Protein 8ROV (pdb70)

Secondary structure (DSSP, 8-state):
-EEEEEE----EEEEETTSEEETTEEEEEEEEEE-HHHHHHHHHTTT-EE----SHHHHHHHGGGS-TT--EEEEEE-TTSSS--EETT---SSSS---BPTT----TT--EEEEEEETTTEEEEEEE-TTS-EEEEEEEEPEE-/-EEEEEE----EEEEETTSEEETTEEEEEEEEEE-HHHHHHHHHHTT-EE----SHHHHHHHHTTS-TTS-EEEEEE-TTSSS--EETT---SSSS---B-TT-S--TT--EEEEEEETTTEEEEEEE-TTS-EEEEEEEEPEE-

Organism: Homo sapiens (NCBI:txid9606)

Sequence (290 aa):
SSLTCFSEGPAWGCCPASWKSFGSSCYFISSEEKVWSKSEQNCVEMGAHLVVFNTEAEQNFIVQQLNESFSYFLGLSDPQGNNNWQWIDKTPYEKNVRFWHLGEPNHSAEQCASIVFWKPTGWGWNDVICETRRNSICEMNKIYLSSLTCFSEGPAWGCCPASWKSFGSSCYFISSEEKVWSKSEQNCVEMGAHLVVFNTEAEQNFIVQQLNESFSYFLGLSDPQGNNNWQWIDKTPYEKNVRFWHLGEPNHSAEQCASIVFWKPTGWGWNDVICETRRNSICEMNKIYL

GO terms:
  GO:0005509 calcium ion binding (F, IDA)
  GO:0005537 D-mannose binding (F, IDA)
  GO:0005886 plasma membrane (C, IDA)
  GO:0030246 carbohydrate binding (F, IDA)
  GO:0038187 pattern recognition receptor activity (F, IDA)
  GO:0005515 protein binding (F, IPI)
  GO:0005886 plasma membrane (C, TAS)

Structure (mmCIF, N/CA/C/O backbone):
data_8ROV
#
_entry.id   8ROV
#
_cell.length_a   74.211
_cell.length_b   65.030
_cell.length_c   81.582
_cell.angle_alpha   90.000
_cell.angle_beta   100.610
_cell.angle_gamma   90.000
#
_symmetry.space_group_name_H-M   'I 1 2 1'
#
loop_
_entity.id
_entity.type
_entity.pdbx_description
1 polymer 'C-type lectin domain family 6 member A'
2 non-polymer 'CALCIUM ION'
3 non-polymer 'SODIUM ION'
4 non-polymer 'methyl alpha-D-mannopyranoside'
5 water water
#
loop_
_atom_site.group_PDB
_atom_site.id
_atom_site.type_symbol
_atom_site.label_atom_id
_atom_site.label_alt_id
_atom_site.label_comp_id
_atom_site.label_asym_id
_atom_site.label_entity_id
_atom_site.label_seq_id
_atom_site.pdbx_PDB_ins_code
_atom_site.Cartn_x
_atom_site.Cartn_y
_atom_site.Cartn_z
_atom_site.occupancy
_atom_site.B_iso_or_equiv
_atom_site.auth_seq_id
_atom_site.auth_comp_id
_atom_site.auth_asym_id
_atom_site.auth_atom_id
_atom_site.pdbx_PDB_model_num
ATOM 1 N N . SER A 1 46 ? -16.19266 37.85744 -8.60211 1.000 71.42510 62 SER A N 1
ATOM 2 C CA . SER A 1 46 ? -15.58663 36.52843 -8.49275 1.000 72.26032 62 SER A CA 1
ATOM 3 C C . SER A 1 46 ? -15.48107 36.12215 -7.02869 1.000 73.29225 62 SER A C 1
ATOM 4 O O . SER A 1 46 ? -15.07327 36.93478 -6.18216 1.000 74.77905 62 SER A O 1
ATOM 7 N N . SER A 1 47 ? -15.83067 34.87207 -6.72662 1.000 63.42805 63 SER A N 1
ATOM 8 C CA . SER A 1 47 ? -16.03539 34.46496 -5.34864 1.000 61.75675 63 SER A CA 1
ATOM 9 C C . SER A 1 47 ? -15.57191 33.03206 -5.12243 1.000 57.58495 63 SER A C 1
ATOM 10 O O . SER A 1 47 ? -15.63710 32.19263 -6.01819 1.000 59.81788 63 SER A O 1
ATOM 13 N N . LEU A 1 48 ? -15.09730 32.76955 -3.90319 1.000 57.50312 64 LEU A N 1
ATOM 14 C CA . LEU A 1 48 ? -14.91049 31.43092 -3.35764 1.000 53.72961 64 LEU A CA 1
ATOM 15 C C . LEU A 1 48 ? -15.68479 31.31378 -2.05431 1.000 54.71282 64 LEU A C 1
ATOM 16 O O . LEU A 1 48 ? -15.92222 32.30734 -1.36134 1.000 55.08029 64 LEU A O 1
ATOM 21 N N . THR A 1 49 ? -16.05582 30.08810 -1.69414 1.000 54.70210 65 THR A N 1
ATOM 22 C CA . THR A 1 49 ? -16.59793 29.82894 -0.36996 1.000 54.89216 65 THR A CA 1
ATOM 23 C C . THR A 1 49 ? -15.63860 28.91332 0.37241 1.000 57.96932 65 THR A C 1
ATOM 24 O O . THR A 1 49 ? -15.10733 27.96179 -0.20838 1.000 59.17350 65 THR A O 1
ATOM 28 N N . CYS A 1 50 ? -15.41856 29.19534 1.65761 1.000 57.35935 66 CYS A N 1
ATOM 29 C CA . CYS A 1 50 ? -14.35026 28.55684 2.41822 1.000 57.99684 66 CYS A CA 1
ATOM 30 C C . CYS A 1 50 ? -14.88012 27.97453 3.71536 1.000 61.25443 66 CYS A C 1
ATOM 31 O O . CYS A 1 50 ? -15.67806 28.61015 4.40918 1.000 61.90751 66 CYS A O 1
ATOM 34 N N . PHE A 1 51 ? -14.39869 26.77981 4.05792 1.000 63.28255 67 PHE A N 1
ATOM 35 C CA . PHE A 1 51 ? -14.76682 26.09490 5.28866 1.000 64.88269 67 PHE A CA 1
ATOM 36 C C . PHE A 1 51 ? -13.53399 25.86473 6.15560 1.000 66.11413 67 PHE A C 1
ATOM 37 O O . PHE A 1 51 ? -12.48221 25.45841 5.64841 1.000 63.23273 67 PHE A O 1
ATOM 45 N N . SER A 1 52 ? -13.68012 26.13730 7.46510 1.000 69.04086 68 SER A N 1
ATOM 46 C CA . SER A 1 52 ? -12.64096 25.86774 8.45862 1.000 66.40164 68 SER A CA 1
ATOM 47 C C . SER A 1 52 ? -12.11783 24.44348 8.33169 1.000 66.93017 68 SER A C 1
ATOM 48 O O . SER A 1 52 ? -12.86643 23.51393 8.01927 1.000 64.46337 68 SER A O 1
ATOM 51 N N . GLU A 1 53 ? -10.82042 24.27043 8.60740 1.000 66.27027 69 GLU A N 1
ATOM 52 C CA . GLU A 1 53 ? -10.15894 22.97436 8.47022 1.000 68.13733 69 GLU A CA 1
ATOM 53 C C . GLU A 1 53 ? -9.59792 22.43099 9.78569 1.000 69.73934 69 GLU A C 1
ATOM 54 O O . GLU A 1 53 ? -8.84714 21.44941 9.76788 1.000 72.67094 69 GLU A O 1
ATOM 60 N N . GLY A 1 54 ? -9.92910 23.02746 10.91876 1.000 65.80900 70 GLY A N 1
ATOM 61 C CA . GLY A 1 54 ? -9.47412 22.50078 12.19876 1.000 68.93747 70 GLY A CA 1
ATOM 62 C C . GLY A 1 54 ? -7.99137 22.67171 12.49697 1.000 72.48749 70 GLY A C 1
ATOM 63 O O . GLY A 1 54 ? -7.13896 22.17152 11.75333 1.000 75.16007 70 GLY A O 1
ATOM 64 N N . PRO A 1 58 ? -2.53169 24.76487 7.64124 1.000 88.26488 74 PRO A N 1
ATOM 65 C CA . PRO A 1 58 ? -3.56304 25.04078 6.62720 1.000 85.43069 74 PRO A CA 1
ATOM 66 C C . PRO A 1 58 ? -4.95166 25.22693 7.24785 1.000 84.40945 74 PRO A C 1
ATOM 67 O O . PRO A 1 58 ? -5.54259 24.26049 7.72947 1.000 88.16039 74 PRO A O 1
ATOM 71 N N . ALA A 1 59 ? -5.47682 26.45159 7.21842 1.000 76.23991 75 ALA A N 1
ATOM 72 C CA . ALA A 1 59 ? -6.64497 26.78903 8.02150 1.000 71.69010 75 ALA A CA 1
ATOM 73 C C . ALA A 1 59 ? -7.95230 26.86643 7.24081 1.000 68.45088 75 ALA A C 1
ATOM 74 O O . ALA A 1 59 ? -9.01869 26.82388 7.86063 1.000 67.82136 75 ALA A O 1
ATOM 76 N N . TRP A 1 60 ? -7.91999 26.98686 5.91741 1.000 67.47139 76 TRP A N 1
ATOM 77 C CA . TRP A 1 60 ? -9.15862 27.03533 5.15290 1.000 65.46484 76 TRP A CA 1
ATOM 78 C C . TRP A 1 60 ? -9.04348 26.16443 3.91139 1.000 63.34026 76 TRP A C 1
ATOM 79 O O . TRP A 1 60 ? -7.96253 26.00707 3.34107 1.000 63.58906 76 TRP A O 1
ATOM 90 N N . GLY A 1 61 ? -10.17522 25.58834 3.51197 1.000 61.89097 77 GLY A N 1
ATOM 91 C CA . GLY A 1 61 ? -10.30023 24.88867 2.24760 1.000 61.42401 77 GLY A CA 1
ATOM 92 C C . GLY A 1 61 ? -11.49001 25.45284 1.50129 1.000 61.73948 77 GLY A C 1
ATOM 93 O O . GLY A 1 61 ? -12.56014 25.61385 2.09369 1.000 61.56617 77 GLY A O 1
ATOM 94 N N . CYS A 1 62 ? -11.32851 25.77317 0.21888 1.000 59.00271 78 CYS A N 1
ATOM 95 C CA . CYS A 1 62 ? -12.31658 26.56481 -0.49681 1.000 58.28940 78 CYS A CA 1
ATOM 96 C C . CYS A 1 62 ? -12.64778 25.92898 -1.83824 1.000 57.77567 78 CYS A C 1
ATOM 97 O O . CYS A 1 62 ? -11.95563 25.03488 -2.31992 1.000 58.22765 78 CYS A O 1
ATOM 100 N N . CYS A 1 63 ? -13.71482 26.43580 -2.44276 1.000 56.33811 79 CYS A N 1
ATOM 101 C CA . CYS A 1 63 ? -14.17460 26.04242 -3.76412 1.000 54.75182 79 CYS A CA 1
ATOM 102 C C . CYS A 1 63 ? -14.84141 27.25108 -4.40572 1.000 52.88366 79 CYS A C 1
ATOM 103 O O . CYS A 1 63 ? -15.31569 28.14639 -3.69856 1.000 51.46558 79 CYS A O 1
ATOM 106 N N . PRO A 1 64 ? -14.89317 27.30385 -5.73735 1.000 55.30392 80 PRO A N 1
ATOM 107 C CA . PRO A 1 64 ? -15.58625 28.42330 -6.39354 1.000 54.05276 80 PRO A CA 1
ATOM 108 C C . PRO A 1 64 ? -17.06302 28.41884 -6.03426 1.000 53.29818 80 PRO A C 1
ATOM 109 O O . PRO A 1 64 ? -17.67198 27.36674 -5.84041 1.000 52.39664 80 PRO A O 1
ATOM 113 N N . ALA A 1 65 ? -17.64643 29.61636 -5.96963 1.000 52.90613 81 ALA A N 1
ATOM 114 C CA . ALA A 1 65 ? -18.94106 29.76286 -5.30768 1.000 54.08700 81 ALA A CA 1
ATOM 115 C C . ALA A 1 65 ? -20.03452 28.90463 -5.93624 1.000 54.45394 81 ALA A C 1
ATOM 116 O O . ALA A 1 65 ? -20.91661 28.41404 -5.22517 1.000 55.44062 81 ALA A O 1
ATOM 118 N N . SER A 1 66 ? -20.01097 28.71003 -7.24737 1.000 53.49235 82 SER A N 1
ATOM 119 C CA . SER A 1 66 ? -21.09070 27.99137 -7.90537 1.000 52.82978 82 SER A CA 1
ATOM 120 C C . SER A 1 66 ? -20.83548 26.49186 -7.98871 1.000 54.66570 82 SER A C 1
ATOM 121 O O . SER A 1 66 ? -21.62078 25.77338 -8.61862 1.000 55.59663 82 SER A O 1
ATOM 124 N N . TRP A 1 67 ? -19.77095 26.00215 -7.35805 1.000 54.23948 83 TRP A N 1
ATOM 125 C CA . TRP A 1 67 ? -19.46609 24.58055 -7.33193 1.000 51.78291 83 TRP A CA 1
ATOM 126 C C . TRP A 1 67 ? -20.06590 23.94767 -6.07593 1.000 52.73220 83 TRP A C 1
ATOM 127 O O . TRP A 1 67 ? -20.86110 24.56496 -5.35790 1.000 55.09354 83 TRP A O 1
ATOM 138 N N . LYS A 1 68 ? -19.67043 22.70669 -5.79931 1.000 51.36629 84 LYS A N 1
ATOM 139 C CA . LYS A 1 68 ? -20.13157 21.91606 -4.66480 1.000 53.57335 84 LYS A CA 1
ATOM 140 C C . LYS A 1 68 ? -18.92668 21.23249 -4.02668 1.000 53.43988 84 LYS A C 1
ATOM 141 O O . LYS A 1 68 ? -17.99811 20.81518 -4.72812 1.000 50.67288 84 LYS A O 1
ATOM 147 N N . SER A 1 69 ? -18.95202 21.10094 -2.70008 1.000 54.14939 85 SER A N 1
ATOM 148 C CA . SER A 1 69 ? -17.79351 20.66859 -1.92325 1.000 56.13656 85 SER A CA 1
ATOM 149 C C . SER A 1 69 ? -18.05094 19.36388 -1.16743 1.000 54.91080 85 SER A C 1
ATOM 150 O O . SER A 1 69 ? -19.10359 19.18298 -0.54391 1.000 54.13861 85 SER A O 1
ATOM 153 N N . PHE A 1 70 ? -17.06122 18.47103 -1.20172 1.000 54.34895 86 PHE A N 1
ATOM 154 C CA . PHE A 1 70 ? -17.10153 17.22523 -0.44487 1.000 54.81976 86 PHE A CA 1
ATOM 155 C C . PHE A 1 70 ? -15.69771 16.63634 -0.38850 1.000 54.17398 86 PHE A C 1
ATOM 156 O O . PHE A 1 70 ? -15.02089 16.53480 -1.41823 1.000 51.05197 86 PHE A O 1
ATOM 164 N N . GLY A 1 71 ? -15.27868 16.23503 0.81196 1.000 53.29924 87 GLY A N 1
ATOM 165 C CA . GLY A 1 71 ? -13.93866 15.70364 0.99639 1.000 51.17732 87 GLY A CA 1
ATOM 166 C C . GLY A 1 71 ? -12.89764 16.72718 0.59969 1.000 54.01385 87 GLY A C 1
ATOM 167 O O . GLY A 1 71 ? -12.95480 17.89925 0.98873 1.000 53.99703 87 GLY A O 1
ATOM 168 N N . SER A 1 72 ? -11.94752 16.29528 -0.22359 1.000 54.48990 88 SER A N 1
ATOM 169 C CA . SER A 1 72 ? -10.84351 17.14135 -0.64689 1.000 53.05343 88 SER A CA 1
ATOM 170 C C . SER A 1 72 ? -10.99607 17.59051 -2.09640 1.000 51.21530 88 SER A C 1
ATOM 171 O O . SER A 1 72 ? -9.99903 17.78763 -2.79429 1.000 49.87314 88 SER A O 1
ATOM 174 N N . SER A 1 73 ? -12.23800 17.78088 -2.54933 1.000 49.91709 89 SER A N 1
ATOM 175 C CA . SER A 1 73 ? -12.51096 18.13205 -3.93428 1.000 49.82645 89 SER A CA 1
ATOM 176 C C . SER A 1 73 ? -13.67057 19.12199 -4.02859 1.000 51.99251 89 SER A C 1
ATOM 177 O O . SER A 1 73 ? -14.46985 19.26924 -3.09731 1.000 53.58304 89 SER A O 1
ATOM 180 N N . CYS A 1 74 ? -13.74741 19.80551 -5.17711 1.000 49.16410 90 CYS A N 1
ATOM 181 C CA . CYS A 1 74 ? -14.91702 20.56665 -5.59650 1.000 48.49692 90 CYS A CA 1
ATOM 182 C C . CYS A 1 74 ? -15.53204 19.90699 -6.81775 1.000 46.97564 90 CYS A C 1
ATOM 183 O O . CYS A 1 74 ? -14.81473 19.39667 -7.68122 1.000 48.61275 90 CYS A O 1
ATOM 186 N N . TYR A 1 75 ? -16.85855 19.97005 -6.92521 1.000 48.58462 91 TYR A N 1
ATOM 187 C CA . TYR A 1 75 ? -17.56093 19.34480 -8.04128 1.000 48.35627 91 TYR A CA 1
ATOM 188 C C . TYR A 1 75 ? -18.49100 20.33451 -8.71324 1.000 49.48932 91 TYR A C 1
ATOM 189 O O . TYR A 1 75 ? -19.02093 21.25111 -8.07942 1.000 47.59361 91 TYR A O 1
ATOM 198 N N . PHE A 1 76 ? -18.69507 20.11985 -10.01024 1.000 48.08453 92 PHE A N 1
ATOM 199 C CA . PHE A 1 76 ? -19.57141 20.95035 -10.81898 1.000 45.88114 92 PHE A CA 1
ATOM 200 C C . PHE A 1 76 ? -20.43005 20.02987 -11.67226 1.000 45.58257 92 PHE A C 1
ATOM 201 O O . PHE A 1 76 ? -19.91763 19.07325 -12.26580 1.000 46.22686 92 PHE A O 1
ATOM 209 N N . ILE A 1 77 ? -21.73474 20.29169 -11.70309 1.000 45.17443 93 ILE A N 1
ATOM 210 C CA . ILE A 1 77 ? -22.68705 19.47200 -12.44733 1.000 47.38295 93 ILE A CA 1
ATOM 211 C C . ILE A 1 77 ? -23.14435 20.29315 -13.64632 1.000 48.74820 93 ILE A C 1
ATOM 212 O O . ILE A 1 77 ? -23.92720 21.24087 -13.50532 1.000 48.51347 93 ILE A O 1
ATOM 217 N N . SER A 1 78 ? -22.64890 19.93643 -14.82714 1.000 49.06312 94 SER A N 1
ATOM 218 C CA . SER A 1 78 ? -22.96491 20.65535 -16.05285 1.000 48.97807 94 SER A CA 1
ATOM 219 C C . SER A 1 78 ? -24.22300 20.05952 -16.66327 1.000 51.84955 94 SER A C 1
ATOM 220 O O . SER A 1 78 ? -24.26636 18.86228 -16.96184 1.000 54.81012 94 SER A O 1
ATOM 223 N N . SER A 1 79 ? -25.24185 20.89107 -16.84705 1.000 53.31278 95 SER A N 1
ATOM 224 C CA . SER A 1 79 ? -26.49399 20.47516 -17.45656 1.000 55.65302 95 SER A CA 1
ATOM 225 C C . SER A 1 79 ? -26.57542 20.83442 -18.94283 1.000 60.51219 95 SER A C 1
ATOM 226 O O . SER A 1 79 ? -27.68173 20.94936 -19.48521 1.000 61.77828 95 SER A O 1
ATOM 229 N N . GLU A 1 80 ? -25.43418 21.03422 -19.60485 1.000 62.84154 96 GLU A N 1
ATOM 230 C CA . GLU A 1 80 ? -25.37983 21.04941 -21.06266 1.000 63.79468 96 GLU A CA 1
ATOM 231 C C . GLU A 1 80 ? -25.00588 19.65141 -21.56570 1.000 63.01848 96 GLU A C 1
ATOM 232 O O . GLU A 1 80 ? -24.46674 18.82272 -20.82779 1.000 63.41157 96 GLU A O 1
ATOM 238 N N . GLU A 1 81 ? -25.31155 19.38239 -22.82964 1.000 63.42203 97 GLU A N 1
ATOM 239 C CA . GLU A 1 81 ? -25.08860 18.06093 -23.40724 1.000 60.64919 97 GLU A CA 1
ATOM 240 C C . GLU A 1 81 ? -23.95956 18.13843 -24.42796 1.000 58.89205 97 GLU A C 1
ATOM 241 O O . GLU A 1 81 ? -24.05328 18.88169 -25.40990 1.000 60.92764 97 GLU A O 1
ATOM 247 N N . LYS A 1 82 ? -22.89472 17.37576 -24.18549 1.000 55.15915 98 LYS A N 1
ATOM 248 C CA . LYS A 1 82 ? -21.74710 17.31493 -25.07706 1.000 52.67390 98 LYS A CA 1
ATOM 249 C C . LYS A 1 82 ? -21.30913 15.86230 -25.22950 1.000 52.71922 98 LYS A C 1
ATOM 250 O O . LYS A 1 82 ? -21.67065 14.98861 -24.42589 1.000 48.65814 98 LYS A O 1
ATOM 256 N N . VAL A 1 83 ? -20.50189 15.61716 -26.26416 1.000 48.68976 99 VAL A N 1
ATOM 257 C CA . VAL A 1 83 ? -19.84912 14.32005 -26.44760 1.000 49.74303 99 VAL A CA 1
ATOM 258 C C . VAL A 1 83 ? -18.83074 14.15471 -25.32851 1.000 47.13431 99 VAL A C 1
ATOM 259 O O . VAL A 1 83 ? -18.55891 15.10250 -24.58498 1.000 51.28899 99 VAL A O 1
ATOM 263 N N . TRP A 1 84 ? -18.25559 12.96408 -25.18738 1.000 44.59020 100 TRP A N 1
ATOM 264 C CA . TRP A 1 84 ? -17.35940 12.74766 -24.05458 1.000 46.92853 100 TRP A CA 1
ATOM 265 C C . TRP A 1 84 ? -16.09666 13.58835 -24.18614 1.000 46.02650 100 TRP A C 1
ATOM 266 O O . TRP A 1 84 ? -15.63116 14.16784 -23.20107 1.000 45.45862 100 TRP A O 1
ATOM 277 N N . SER A 1 85 ? -15.56024 13.71485 -25.40345 1.000 48.52708 101 SER A N 1
ATOM 278 C CA . SER A 1 85 ? -14.33229 14.48480 -25.60061 1.000 46.72840 101 SER A CA 1
ATOM 279 C C . SER A 1 85 ? -14.52263 15.95773 -25.26613 1.000 45.30064 101 SER A C 1
ATOM 280 O O . SER A 1 85 ? -13.60754 16.59396 -24.72896 1.000 46.72320 101 SER A O 1
ATOM 283 N N . LYS A 1 86 ? -15.68749 16.53246 -25.60487 1.000 46.94998 102 LYS A N 1
ATOM 284 C CA . LYS A 1 86 ? -15.92525 17.94802 -25.31770 1.000 46.55432 102 LYS A CA 1
ATOM 285 C C . LYS A 1 86 ? -16.34188 18.17630 -23.87170 1.000 46.41310 102 LYS A C 1
ATOM 286 O O . LYS A 1 86 ? -16.06298 19.24364 -23.31685 1.000 44.02960 102 LYS A O 1
ATOM 292 N N . SER A 1 87 ? -17.01910 17.20485 -23.24913 1.000 47.98786 103 SER A N 1
ATOM 293 C CA . SER A 1 87 ? -17.26007 17.28789 -21.80854 1.000 45.51959 103 SER A CA 1
ATOM 294 C C . SER A 1 87 ? -15.94493 17.40072 -21.05300 1.000 43.44809 103 SER A C 1
ATOM 295 O O . SER A 1 87 ? -15.78523 18.27699 -20.19882 1.000 42.67646 103 SER A O 1
ATOM 298 N N . GLU A 1 88 ? -14.96335 16.56447 -21.40836 1.000 43.61166 104 GLU A N 1
ATOM 299 C CA . GLU A 1 88 ? -13.63686 16.67008 -20.80394 1.000 44.11957 104 GLU A CA 1
ATOM 300 C C . GLU A 1 88 ? -13.00255 18.03360 -21.06772 1.000 44.47169 104 GLU A C 1
ATOM 301 O O . GLU A 1 88 ? -12.54881 18.70823 -20.13120 1.000 44.26032 104 GLU A O 1
ATOM 307 N N . GLN A 1 89 ? -12.96130 18.46656 -22.33141 1.000 44.08018 105 GLN A N 1
ATOM 308 C CA . GLN A 1 89 ? -12.33684 19.75590 -22.61066 1.000 45.08743 105 GLN A CA 1
ATOM 309 C C . GLN A 1 89 ? -13.00675 20.87209 -21.82854 1.000 43.92721 105 GLN A C 1
ATOM 310 O O . GLN A 1 89 ? -12.32682 21.78664 -21.34784 1.000 42.62596 105 GLN A O 1
ATOM 316 N N . ASN A 1 90 ? -14.33713 20.81712 -21.67819 1.000 44.02113 106 ASN A N 1
ATOM 317 C CA . ASN A 1 90 ? -15.00805 21.86527 -20.91332 1.000 45.17769 106 ASN A CA 1
ATOM 318 C C . ASN A 1 90 ? -14.49644 21.90785 -19.47567 1.000 45.55486 106 ASN A C 1
ATOM 319 O O . ASN A 1 90 ? -14.26057 22.99846 -18.93062 1.000 44.83253 106 ASN A O 1
ATOM 324 N N . CYS A 1 91 ? -14.30543 20.73411 -18.85133 1.000 42.34614 107 CYS A N 1
ATOM 325 C CA . CYS A 1 91 ? -13.75922 20.69441 -17.49295 1.000 45.13404 107 CYS A CA 1
ATOM 326 C C . CYS A 1 91 ? -12.34229 21.25415 -17.46341 1.000 44.53577 107 CYS A C 1
ATOM 327 O O . CYS A 1 91 ? -11.97945 21.99633 -16.54220 1.000 41.66183 107 CYS A O 1
ATOM 330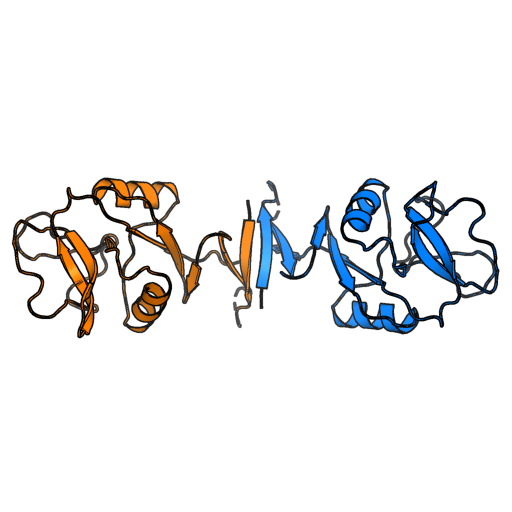 N N . VAL A 1 92 ? -11.52315 20.89700 -18.45951 1.000 41.19942 108 VAL A N 1
ATOM 331 C CA . VAL A 1 92 ? -10.14412 21.38635 -18.51832 1.000 43.93064 108 VAL A CA 1
ATOM 332 C C . VAL A 1 92 ? -10.11158 22.90833 -18.61997 1.000 46.09800 108 VAL A C 1
ATOM 333 O O . VAL A 1 92 ? -9.22628 23.56809 -18.05466 1.000 46.75408 108 VAL A O 1
ATOM 337 N N . GLU A 1 93 ? -11.06071 23.49352 -19.35131 1.000 45.89065 109 GLU A N 1
ATOM 338 C CA . GLU A 1 93 ? -11.08233 24.94500 -19.46777 1.000 45.76445 109 GLU A CA 1
ATOM 339 C C . GLU A 1 93 ? -11.44876 25.61127 -18.14897 1.000 46.33780 109 GLU A C 1
ATOM 340 O O . GLU A 1 93 ? -11.28043 26.82616 -18.01475 1.000 45.91913 109 GLU A O 1
ATOM 346 N N . MET A 1 94 ? -11.94981 24.84800 -17.18406 1.000 43.48696 110 MET A N 1
ATOM 347 C CA . MET A 1 94 ? -12.18078 25.34997 -15.84514 1.000 44.10381 110 MET A CA 1
ATOM 348 C C . MET A 1 94 ? -11.10240 24.90147 -14.86958 1.000 45.01216 110 MET A C 1
ATOM 349 O O . MET A 1 94 ? -11.21643 25.16960 -13.66606 1.000 45.31464 110 MET A O 1
ATOM 354 N N . GLY A 1 95 ? -10.04348 24.26013 -15.36564 1.000 43.91044 111 GLY A N 1
ATOM 355 C CA . GLY A 1 95 ? -9.01551 23.72818 -14.49064 1.000 44.73641 111 GLY A CA 1
ATOM 356 C C . GLY A 1 95 ? -9.37922 22.42761 -13.80489 1.000 44.30061 111 GLY A C 1
ATOM 357 O O . GLY A 1 95 ? -8.89972 22.16531 -12.69908 1.000 46.63462 111 GLY A O 1
ATOM 358 N N . ALA A 1 96 ? -10.20635 21.59252 -14.43464 1.000 43.68583 112 ALA A N 1
ATOM 359 C CA . ALA A 1 96 ? -10.69191 20.36738 -13.81320 1.000 45.13986 112 ALA A CA 1
ATOM 360 C C . ALA A 1 96 ? -10.63737 19.21406 -14.81899 1.000 43.18977 112 ALA A C 1
ATOM 361 O O . ALA A 1 96 ? -10.21467 19.36500 -15.96941 1.000 41.44382 112 ALA A O 1
ATOM 363 N N . HIS A 1 97 ? -11.04237 18.03485 -14.36342 1.000 42.38725 113 HIS A N 1
ATOM 364 C CA . HIS A 1 97 ? -11.23364 16.89366 -15.23657 1.000 40.58957 113 HIS A CA 1
ATOM 365 C C . HIS A 1 97 ? -12.59923 16.29829 -14.94597 1.000 42.87020 113 HIS A C 1
ATOM 366 O O . HIS A 1 97 ? -13.24253 16.63466 -13.94049 1.000 44.31019 113 HIS A O 1
ATOM 373 N N . LEU A 1 98 ? -13.04898 15.41301 -15.84065 1.000 41.67887 114 LEU A N 1
ATOM 374 C CA . LEU A 1 98 ? -14.21283 14.59308 -15.52802 1.000 43.46228 114 LEU A CA 1
ATOM 375 C C . LEU A 1 98 ? -13.96048 13.81744 -14.23505 1.000 40.92360 114 LEU A C 1
ATOM 376 O O . LEU A 1 98 ? -12.81852 13.55072 -13.86037 1.000 42.32372 114 LEU A O 1
ATOM 381 N N . VAL A 1 99 ? -15.04501 13.43587 -13.55823 1.000 42.67386 115 VAL A N 1
ATOM 382 C CA . VAL A 1 99 ? -14.94725 12.96162 -12.17528 1.000 41.98262 115 VAL A CA 1
ATOM 383 C C . VAL A 1 99 ? -14.33799 11.56046 -12.11234 1.000 44.63178 115 VAL A C 1
ATOM 384 O O . VAL A 1 99 ? -14.54592 10.71779 -13.00423 1.000 41.60467 115 VAL A O 1
ATOM 388 N N . VAL A 1 100 ? -13.56682 11.30957 -11.05275 1.000 46.00548 116 VAL A N 1
ATOM 389 C CA . VAL A 1 100 ? -13.05957 9.98248 -10.70414 1.000 46.74712 116 VAL A CA 1
ATOM 390 C C . VAL A 1 100 ? -13.69316 9.57236 -9.37575 1.000 47.49106 116 VAL A C 1
ATOM 391 O O . VAL A 1 100 ? -13.58759 10.30014 -8.38329 1.000 46.86969 116 VAL A O 1
ATOM 395 N N . PHE A 1 101 ? -14.34986 8.41229 -9.34512 1.000 48.24804 117 PHE A N 1
ATOM 396 C CA . PHE A 1 101 ? -14.94451 7.90335 -8.10920 1.000 49.02314 117 PHE A CA 1
ATOM 397 C C . PHE A 1 101 ? -13.93380 7.01833 -7.39262 1.000 49.91734 117 PHE A C 1
ATOM 398 O O . PHE A 1 101 ? -13.42895 6.05710 -7.97544 1.000 48.86090 117 PHE A O 1
ATOM 406 N N . ASN A 1 102 ? -13.62681 7.35189 -6.13317 1.000 49.74426 118 ASN A N 1
ATOM 407 C CA . ASN A 1 102 ? -12.63252 6.60843 -5.36996 1.000 52.12870 118 ASN A CA 1
ATOM 408 C C . ASN A 1 102 ? -13.19153 5.84371 -4.17695 1.000 51.97635 118 ASN A C 1
ATOM 409 O O . ASN A 1 102 ? -12.55787 4.87541 -3.74145 1.000 54.26051 118 ASN A O 1
ATOM 414 N N . THR A 1 103 ? -14.33302 6.25033 -3.63003 1.000 50.13487 119 THR A N 1
ATOM 415 C CA . THR A 1 103 ? -15.02500 5.50355 -2.58990 1.000 51.13116 119 THR A CA 1
ATOM 416 C C . THR A 1 103 ? -16.51999 5.60339 -2.86243 1.000 53.10255 119 THR A C 1
ATOM 417 O O . THR A 1 103 ? -16.96011 6.33696 -3.75297 1.000 53.13414 119 THR A O 1
ATOM 421 N N . GLU A 1 104 ? -17.30861 4.85321 -2.08725 1.000 52.50330 120 GLU A N 1
ATOM 422 C CA . GLU A 1 104 ? -18.76011 4.89797 -2.25269 1.000 53.77827 120 GLU A CA 1
ATOM 423 C C . GLU A 1 104 ? -19.36533 6.15589 -1.63459 1.000 54.29336 120 GLU A C 1
ATOM 424 O O . GLU A 1 104 ? -20.30881 6.73327 -2.19305 1.000 54.28320 120 GLU A O 1
ATOM 430 N N . ALA A 1 105 ? -18.84301 6.58856 -0.48208 1.000 53.84663 121 ALA A N 1
ATOM 431 C CA . ALA A 1 105 ? -19.32781 7.81608 0.14534 1.000 54.53839 121 ALA A CA 1
ATOM 432 C C . ALA A 1 105 ? -19.30589 8.98604 -0.83154 1.000 52.89441 121 ALA A C 1
ATOM 433 O O . ALA A 1 105 ? -20.25213 9.78090 -0.88383 1.000 52.67191 121 ALA A O 1
ATOM 435 N N . GLU A 1 106 ? -18.23791 9.09507 -1.62789 1.000 54.41933 122 GLU A N 1
ATOM 436 C CA . GLU A 1 106 ? -18.15540 10.15089 -2.63453 1.000 50.43793 122 GLU A CA 1
ATOM 437 C C . GLU A 1 106 ? -19.31783 10.06921 -3.61578 1.000 50.85684 122 GLU A C 1
ATOM 438 O O . GLU A 1 106 ? -19.93407 11.08576 -3.94289 1.000 49.86793 122 GLU A O 1
ATOM 444 N N . GLN A 1 107 ? -19.65836 8.85886 -4.06552 1.000 51.74319 123 GLN A N 1
ATOM 445 C CA . GLN A 1 107 ? -20.74777 8.71367 -5.02584 1.000 51.75370 123 GLN A CA 1
ATOM 446 C C . GLN A 1 107 ? -22.10040 8.98568 -4.37977 1.000 51.58455 123 GLN A C 1
ATOM 447 O O . GLN A 1 107 ? -22.95590 9.64051 -4.98294 1.000 52.35043 123 GLN A O 1
ATOM 453 N N . ASN A 1 108 ? -22.31895 8.48984 -3.15832 1.000 53.75440 124 ASN A N 1
ATOM 454 C CA . ASN A 1 108 ? -23.53307 8.84736 -2.42035 1.000 54.73147 124 ASN A CA 1
ATOM 455 C C . ASN A 1 108 ? -23.74612 10.35796 -2.38527 1.000 52.07146 124 ASN A C 1
ATOM 456 O O . ASN A 1 108 ? -24.87521 10.84080 -2.52225 1.000 52.46367 124 ASN A O 1
ATOM 461 N N . PHE A 1 109 ? -22.66848 11.12076 -2.20969 1.000 52.41964 125 PHE A N 1
ATOM 462 C CA . PHE A 1 109 ? -22.79267 12.57392 -2.20412 1.000 54.13507 125 PHE A CA 1
ATOM 463 C C . PHE A 1 109 ? -23.19828 13.11126 -3.57238 1.000 55.13130 125 PHE A C 1
ATOM 464 O O . PHE A 1 109 ? -24.03218 14.01999 -3.65814 1.000 54.50275 125 PHE A O 1
ATOM 472 N N . ILE A 1 110 ? -22.62514 12.57395 -4.65659 1.000 53.01803 126 ILE A N 1
ATOM 473 C CA . ILE A 1 110 ? -22.80256 13.22834 -5.95282 1.000 53.87391 126 ILE A CA 1
ATOM 474 C C . ILE A 1 110 ? -24.21858 13.02254 -6.47646 1.000 54.66455 126 ILE A C 1
ATOM 475 O O . ILE A 1 110 ? -24.85852 13.96906 -6.95498 1.000 55.09086 126 ILE A O 1
ATOM 480 N N . VAL A 1 111 ? -24.74841 11.80190 -6.37027 1.000 55.38967 127 VAL A N 1
ATOM 481 C CA . VAL A 1 111 ? -26.03970 11.51649 -6.98872 1.000 56.78912 127 VAL A CA 1
ATOM 482 C C . VAL A 1 111 ? -27.19531 12.24856 -6.32104 1.000 59.83353 127 VAL A C 1
ATOM 483 O O . VAL A 1 111 ? -28.30659 12.26492 -6.86506 1.000 59.99683 127 VAL A O 1
ATOM 487 N N . GLN A 1 112 ? -26.96886 12.87323 -5.16767 1.000 61.85949 128 GLN A N 1
ATOM 488 C CA . GLN A 1 112 ? -28.00515 13.70949 -4.58520 1.000 63.71951 128 GLN A CA 1
ATOM 489 C C . GLN A 1 112 ? -28.04124 15.09291 -5.20147 1.000 63.67698 128 GLN A C 1
ATOM 490 O O . GLN A 1 112 ? -29.00005 15.83592 -4.96581 1.000 66.88393 128 GLN A O 1
ATOM 496 N N . GLN A 1 113 ? -27.02373 15.45133 -5.97656 1.000 60.27415 129 GLN A N 1
ATOM 497 C CA . GLN A 1 113 ? -27.02512 16.68068 -6.75251 1.000 58.00571 129 GLN A CA 1
ATOM 498 C C . GLN A 1 113 ? -27.54530 16.47066 -8.16861 1.000 58.62069 129 GLN A C 1
ATOM 499 O O . GLN A 1 113 ? -27.64490 17.44515 -8.92751 1.000 59.65103 129 GLN A O 1
ATOM 505 N N . LEU A 1 114 ? -27.88624 15.23493 -8.54033 1.000 58.12903 130 LEU A N 1
ATOM 506 C CA . LEU A 1 114 ? -28.18531 14.88174 -9.92066 1.000 56.54587 130 LEU A CA 1
ATOM 507 C C . LEU A 1 114 ? -29.68118 14.67772 -10.14029 1.000 57.46529 130 LEU A C 1
ATOM 508 O O . LEU A 1 114 ? -30.42165 14.31119 -9.22204 1.000 59.71431 130 LEU A O 1
ATOM 513 N N . ASN A 1 115 ? -30.10698 14.90868 -11.38526 1.000 56.63876 131 ASN A N 1
ATOM 514 C CA . ASN A 1 115 ? -31.49155 14.73543 -11.81678 1.000 57.03692 131 ASN A CA 1
ATOM 515 C C . ASN A 1 115 ? -31.68411 13.31876 -12.35703 1.000 58.73667 131 ASN A C 1
ATOM 516 O O . ASN A 1 115 ? -31.05653 12.94024 -13.35733 1.000 56.70966 131 ASN A O 1
ATOM 521 N N . GLU A 1 116 ? -32.58587 12.55574 -11.71802 1.000 61.27733 132 GLU A N 1
ATOM 522 C CA . GLU A 1 116 ? -32.74607 11.12694 -12.00463 1.000 61.03367 132 GLU A CA 1
ATOM 523 C C . GLU A 1 116 ? -33.12394 10.83609 -13.45188 1.000 62.52893 132 GLU A C 1
ATOM 524 O O . GLU A 1 116 ? -32.98983 9.68857 -13.89369 1.000 61.12244 132 GLU A O 1
ATOM 530 N N . SER A 1 117 ? -33.60501 11.82552 -14.19860 1.000 59.98514 133 SER A N 1
ATOM 531 C CA . SER A 1 117 ? -34.00375 11.58325 -15.57803 1.000 58.01993 133 SER A CA 1
ATOM 532 C C . SER A 1 117 ? -32.84889 11.73676 -16.55856 1.000 57.32329 133 SER A C 1
ATOM 533 O O . SER A 1 117 ? -33.04221 11.52269 -17.76234 1.000 58.35666 133 SER A O 1
ATOM 536 N N . PHE A 1 118 ? -31.65195 12.06460 -16.07176 1.000 56.42871 134 PHE A N 1
ATOM 537 C CA . PHE A 1 118 ? -30.49611 12.34979 -16.91043 1.000 55.41736 134 PHE A CA 1
ATOM 538 C C . PHE A 1 118 ? -29.34128 11.41055 -16.57686 1.000 54.16322 134 PHE A C 1
ATOM 539 O O . PHE A 1 118 ? -29.19842 10.95709 -15.43586 1.000 52.49155 134 PHE A O 1
ATOM 547 N N . SER A 1 119 ? -28.51375 11.12091 -17.58356 1.000 51.83938 135 SER A N 1
ATOM 548 C CA . SER A 1 119 ? -27.27640 10.37881 -17.38983 1.000 47.65434 135 SER A CA 1
ATOM 549 C C . SER A 1 119 ? -26.08292 11.31651 -17.54866 1.000 46.94461 135 SER A C 1
ATOM 550 O O . SER A 1 119 ? -26.16529 12.33979 -18.23212 1.000 49.50556 135 SER A O 1
ATOM 553 N N . TYR A 1 120 ? -24.96611 10.95209 -16.91988 1.000 45.08864 136 TYR A N 1
ATOM 554 C CA . TYR A 1 120 ? -23.83990 11.85640 -16.71823 1.000 45.67042 136 TYR A CA 1
ATOM 555 C C . TYR A 1 120 ? -22.53329 11.13525 -17.01701 1.000 44.45079 136 TYR A C 1
ATOM 556 O O . TYR A 1 120 ? -22.30625 10.03907 -16.50127 1.000 43.24731 136 TYR A O 1
ATOM 565 N N . PHE A 1 121 ? -21.66012 11.76762 -17.80620 1.000 44.05471 137 PHE A N 1
ATOM 566 C CA . PHE A 1 121 ? -20.37451 11.16980 -18.16733 1.000 42.68666 137 PHE A CA 1
ATOM 567 C C . PHE A 1 121 ? -19.40995 11.09492 -16.97880 1.000 42.60958 137 PHE A C 1
ATOM 568 O O . PHE A 1 121 ? -19.42057 11.94062 -16.07734 1.000 42.53876 137 PHE A O 1
ATOM 576 N N . LEU A 1 122 ? -18.55476 10.07064 -16.99231 1.000 40.92587 138 LEU A N 1
ATOM 577 C CA . LEU A 1 122 ? -17.54282 9.87158 -15.96267 1.000 40.48624 138 LEU A CA 1
ATOM 578 C C . LEU A 1 122 ? -16.16066 9.91327 -16.59047 1.000 37.86433 138 LEU A C 1
ATOM 579 O O . LEU A 1 122 ? -15.99995 9.71833 -17.79400 1.000 41.87145 138 LEU A O 1
ATOM 584 N N . GLY A 1 123 ? -15.14990 10.10710 -15.75718 1.000 37.15069 139 GLY A N 1
ATOM 585 C CA . GLY A 1 123 ? -13.80267 10.17706 -16.27707 1.000 39.00938 139 GLY A CA 1
ATOM 586 C C . GLY A 1 123 ? -13.15495 8.83308 -16.51939 1.000 38.68138 139 GLY A C 1
ATOM 587 O O . GLY A 1 123 ? -11.99319 8.64620 -16.13983 1.000 37.69544 139 GLY A O 1
ATOM 588 N N . LEU A 1 124 ? -13.87758 7.91042 -17.17653 1.000 40.24829 140 LEU A N 1
ATOM 589 C CA . LEU A 1 124 ? -13.52639 6.48364 -17.23942 1.000 38.13910 140 LEU A CA 1
ATOM 590 C C . LEU A 1 124 ? -13.81054 5.95014 -18.64157 1.000 34.72835 140 LEU A C 1
ATOM 591 O O . LEU A 1 124 ? -14.95830 5.97003 -19.09781 1.000 33.96066 140 LEU A O 1
ATOM 596 N N . SER A 1 125 ? -12.78144 5.46383 -19.32768 1.000 35.15451 141 SER A N 1
ATOM 597 C CA . SER A 1 125 ? -12.94687 5.14512 -20.74142 1.000 38.90469 141 SER A CA 1
ATOM 598 C C . SER A 1 125 ? -12.06952 3.95451 -21.12840 1.000 39.04867 141 SER A C 1
ATOM 599 O O . SER A 1 125 ? -11.11588 3.61885 -20.42434 1.000 40.15878 141 SER A O 1
ATOM 602 N N . ASP A 1 126 ? -12.37844 3.34768 -22.29425 1.000 41.94347 142 ASP A N 1
ATOM 603 C CA . ASP A 1 126 ? -11.75712 2.09849 -22.77821 1.000 43.04841 142 ASP A CA 1
ATOM 604 C C . ASP A 1 126 ? -11.34168 2.31489 -24.23029 1.000 47.98103 142 ASP A C 1
ATOM 605 O O . ASP A 1 126 ? -12.01770 1.85156 -25.15981 1.000 46.77315 142 ASP A O 1
ATOM 610 N N . PRO A 1 127 ? -10.22433 3.01770 -24.46486 1.000 52.47600 143 PRO A N 1
ATOM 611 C CA . PRO A 1 127 ? -9.99599 3.60087 -25.79874 1.000 49.08066 143 PRO A CA 1
ATOM 612 C C . PRO A 1 127 ? -9.75058 2.58720 -26.90338 1.000 52.51057 143 PRO A C 1
ATOM 613 O O . PRO A 1 127 ? -10.03622 2.89593 -28.06907 1.000 54.58497 143 PRO A O 1
ATOM 617 N N . GLN A 1 128 ? -9.22321 1.40336 -26.59298 1.000 53.19885 144 GLN A N 1
ATOM 618 C CA . GLN A 1 128 ? -8.96868 0.38737 -27.60619 1.000 50.21576 144 GLN A CA 1
ATOM 619 C C . GLN A 1 128 ? -10.08377 -0.64250 -27.71720 1.000 51.81323 144 GLN A C 1
ATOM 620 O O . GLN A 1 128 ? -9.96842 -1.57297 -28.52095 1.000 55.37993 144 GLN A O 1
ATOM 626 N N . GLY A 1 129 ? -11.15128 -0.50983 -26.93883 1.000 49.77095 145 GLY A N 1
ATOM 627 C CA . GLY A 1 129 ? -12.27051 -1.42482 -27.06277 1.000 49.21511 145 GLY A CA 1
ATOM 628 C C . GLY A 1 129 ? -11.96450 -2.85431 -26.68059 1.000 49.15846 145 GLY A C 1
ATOM 629 O O . GLY A 1 129 ? -12.55275 -3.78123 -27.25029 1.000 50.56514 145 GLY A O 1
ATOM 630 N N . ASN A 1 130 ? -11.05876 -3.06078 -25.72063 1.000 49.08233 146 ASN A N 1
ATOM 631 C CA . ASN A 1 130 ? -10.67235 -4.39520 -25.28102 1.000 51.53736 146 ASN A CA 1
ATOM 632 C C . ASN A 1 130 ? -10.80354 -4.53212 -23.76891 1.000 48.98413 146 ASN A C 1
ATOM 633 O O . ASN A 1 130 ? -10.05623 -5.28454 -23.14237 1.000 46.00414 146 ASN A O 1
ATOM 638 N N . ASN A 1 131 ? -11.73778 -3.77929 -23.18405 1.000 49.59143 147 ASN A N 1
ATOM 639 C CA . ASN A 1 131 ? -12.11264 -3.86193 -21.76905 1.000 47.78431 147 ASN A CA 1
ATOM 640 C C . ASN A 1 131 ? -10.96078 -3.51635 -20.83469 1.000 47.36579 147 ASN A C 1
ATOM 641 O O . ASN A 1 131 ? -10.87954 -4.03235 -19.72596 1.000 49.13351 147 ASN A O 1
ATOM 646 N N . ASN A 1 132 ? -10.07120 -2.63301 -21.26551 1.000 50.04069 148 ASN A N 1
ATOM 647 C CA . ASN A 1 132 ? -8.98396 -2.13207 -20.42176 1.000 48.29670 148 ASN A CA 1
ATOM 648 C C . ASN A 1 132 ? -9.31394 -0.73164 -19.90130 1.000 46.04972 148 ASN A C 1
ATOM 649 O O . ASN A 1 132 ? -8.57754 0.22673 -20.12984 1.000 45.85018 148 ASN A O 1
ATOM 654 N N . TRP A 1 133 ? -10.44143 -0.63238 -19.18926 1.000 45.55614 149 TRP A N 1
ATOM 655 C CA . TRP A 1 133 ? -10.93770 0.64458 -18.66691 1.000 44.63640 149 TRP A CA 1
ATOM 656 C C . TRP A 1 133 ? -9.86863 1.38907 -17.87145 1.000 44.37295 149 TRP A C 1
ATOM 657 O O . TRP A 1 133 ? -9.19188 0.80437 -17.02178 1.000 45.67128 149 TRP A O 1
ATOM 668 N N . GLN A 1 134 ? -9.73172 2.69696 -18.12445 1.000 40.32575 150 GLN A N 1
ATOM 669 C CA . GLN A 1 134 ? -8.74163 3.49695 -17.41617 1.000 40.73832 150 GLN A CA 1
ATOM 670 C C . GLN A 1 134 ? -9.35220 4.80611 -16.92169 1.000 42.14202 150 GLN A C 1
ATOM 671 O O . GLN A 1 134 ? -10.30694 5.32705 -17.50861 1.000 41.81713 150 GLN A O 1
ATOM 677 N N . TRP A 1 135 ? -8.82088 5.31938 -15.80806 1.000 41.70083 151 TRP A N 1
ATOM 678 C CA . TRP A 1 135 ? -9.29674 6.58791 -15.27281 1.000 45.35408 151 TRP A CA 1
ATOM 679 C C . TRP A 1 135 ? -8.51466 7.76315 -15.86455 1.000 44.28656 151 TRP A C 1
ATOM 680 O O . TRP A 1 135 ? -7.30694 7.68391 -16.11885 1.000 42.89931 151 TRP A O 1
ATOM 691 N N . ILE A 1 136 ? -9.23034 8.87417 -16.04985 1.000 43.26392 152 ILE A N 1
ATOM 692 C CA . ILE A 1 136 ? -8.68999 10.07929 -16.67593 1.000 45.13134 152 ILE A CA 1
ATOM 693 C C . ILE A 1 136 ? -7.45302 10.62201 -15.95989 1.000 47.09570 152 ILE A C 1
ATOM 694 O O . ILE A 1 136 ? -6.64173 11.31689 -16.57774 1.000 44.79600 152 ILE A O 1
ATOM 699 N N . ASP A 1 137 ? -7.28202 10.31492 -14.66969 1.000 50.00530 153 ASP A N 1
ATOM 700 C CA . ASP A 1 137 ? -6.12702 10.74881 -13.89066 1.000 49.61709 153 ASP A CA 1
ATOM 701 C C . ASP A 1 137 ? -5.12626 9.62666 -13.64769 1.000 52.69783 153 ASP A C 1
ATOM 702 O O . ASP A 1 137 ? -4.21543 9.79216 -12.82804 1.000 53.90502 153 ASP A O 1
ATOM 707 N N . LYS A 1 138 ? -5.29836 8.48404 -14.31746 1.000 52.68788 154 LYS A N 1
ATOM 708 C CA . LYS A 1 138 ? -4.39266 7.34123 -14.26998 1.000 53.43425 154 LYS A CA 1
ATOM 709 C C . LYS A 1 138 ? -4.45758 6.56492 -12.95157 1.000 56.21279 154 LYS A C 1
ATOM 710 O O . LYS A 1 138 ? -3.55857 5.76402 -12.66227 1.000 59.06919 154 LYS A O 1
ATOM 716 N N . THR A 1 139 ? -5.50678 6.73986 -12.14638 1.000 53.73865 155 THR A N 1
ATOM 717 C CA . THR A 1 139 ? -5.61940 5.92200 -10.94408 1.000 57.96100 155 THR A CA 1
ATOM 718 C C . THR A 1 139 ? -6.00695 4.49748 -11.33248 1.000 60.23536 155 THR A C 1
ATOM 719 O O . THR A 1 139 ? -6.81891 4.29931 -12.24190 1.000 58.85637 155 THR A O 1
ATOM 723 N N . PRO A 1 140 ? -5.43715 3.48785 -10.67594 1.000 64.84498 156 PRO A N 1
ATOM 724 C CA . PRO A 1 140 ? -5.60976 2.10975 -11.15554 1.000 67.29550 156 PRO A CA 1
ATOM 725 C C . PRO A 1 140 ? -7.06481 1.66800 -11.09523 1.000 68.14926 156 PRO A C 1
ATOM 726 O O . PRO A 1 140 ? -7.77758 1.93017 -10.12478 1.000 70.38674 156 PRO A O 1
ATOM 730 N N . TYR A 1 141 ? -7.50336 0.99750 -12.16025 1.000 70.00042 157 TYR A N 1
ATOM 731 C CA . TYR A 1 141 ? -8.90510 0.61796 -12.28464 1.000 67.59038 157 TYR A CA 1
ATOM 732 C C . TYR A 1 141 ? -9.25987 -0.60140 -11.44109 1.000 73.84821 157 TYR A C 1
ATOM 733 O O . TYR A 1 141 ? -10.40523 -0.72513 -10.99580 1.000 72.14504 157 TYR A O 1
ATOM 742 N N . GLU A 1 142 ? -8.31200 -1.50791 -11.20891 1.000 85.71956 158 GLU A N 1
ATOM 743 C CA . GLU A 1 142 ? -8.66067 -2.74994 -10.52421 1.000 90.11496 158 GLU A CA 1
ATOM 744 C C . GLU A 1 142 ? -8.74320 -2.55509 -9.00862 1.000 90.73473 158 GLU A C 1
ATOM 745 O O . GLU A 1 142 ? -9.73199 -2.94666 -8.37963 1.000 90.43517 158 GLU A O 1
ATOM 751 N N . LYS A 1 143 ? -7.73675 -1.92005 -8.40865 1.000 85.61380 159 LYS A N 1
ATOM 752 C CA . LYS A 1 143 ? -7.71216 -1.68237 -6.96506 1.000 86.79028 159 LYS A CA 1
ATOM 753 C C . LYS A 1 143 ? -8.54218 -0.44502 -6.60769 1.000 83.25122 159 LYS A C 1
ATOM 754 O O . LYS A 1 143 ? -8.05962 0.52371 -6.02243 1.000 83.66502 159 LYS A O 1
ATOM 760 N N . ASN A 1 144 ? -9.82103 -0.49598 -6.97370 1.000 80.44986 160 ASN A N 1
ATOM 761 C CA . ASN A 1 144 ? -10.72449 0.63559 -6.79545 1.000 75.75585 160 ASN A CA 1
ATOM 762 C C . ASN A 1 144 ? -12.15115 0.14057 -6.99915 1.000 73.47590 160 ASN A C 1
ATOM 763 O O . ASN A 1 144 ? -12.37353 -0.94741 -7.54029 1.000 72.86200 160 ASN A O 1
ATOM 768 N N . VAL A 1 145 ? -13.11507 0.95648 -6.55171 1.000 67.54625 161 VAL A N 1
ATOM 769 C CA . VAL A 1 145 ? -14.53054 0.61517 -6.69118 1.000 63.53355 161 VAL A CA 1
ATOM 770 C C . VAL A 1 145 ? -14.91272 0.46228 -8.16619 1.000 60.69743 161 VAL A C 1
ATOM 771 O O . VAL A 1 145 ? -14.24585 0.97415 -9.07476 1.000 61.69479 161 VAL A O 1
ATOM 775 N N . ARG A 1 146 ? -16.03086 -0.22924 -8.39397 1.000 56.46005 162 ARG A N 1
ATOM 776 C CA . ARG A 1 146 ? -16.51594 -0.52220 -9.73783 1.000 56.27391 162 ARG A CA 1
ATOM 777 C C . ARG A 1 146 ? -18.03673 -0.65911 -9.74929 1.000 54.42319 162 ARG A C 1
ATOM 778 O O . ARG A 1 146 ? -18.56294 -1.75171 -9.99744 1.000 56.33380 162 ARG A O 1
ATOM 786 N N . PHE A 1 147 ? -18.75216 0.44229 -9.51657 1.000 49.97306 163 PHE A N 1
ATOM 787 C CA . PHE A 1 147 ? -20.19688 0.37863 -9.32824 1.000 48.10583 163 PHE A CA 1
ATOM 788 C C . PHE A 1 147 ? -20.96678 0.20492 -10.62570 1.000 47.40658 163 PHE A C 1
ATOM 789 O O . PHE A 1 147 ? -21.87812 0.99438 -10.90975 1.000 46.0445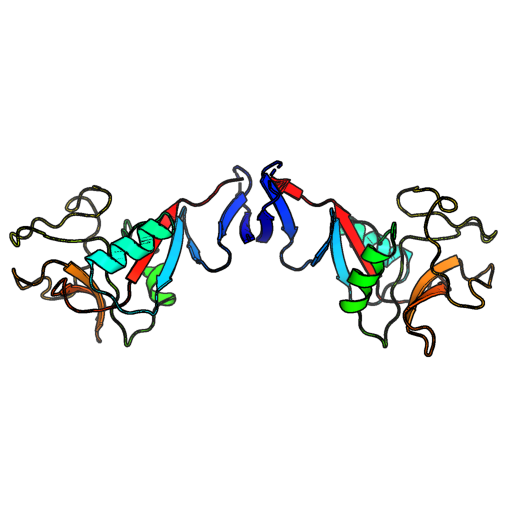7 163 PHE A O 1
ATOM 797 N N . TRP A 1 148 ? -20.60169 -0.79981 -11.42701 1.000 47.79387 164 TRP A N 1
ATOM 798 C CA . TRP A 1 148 ? -21.34466 -1.08162 -12.64738 1.000 46.28162 164 TRP A CA 1
ATOM 799 C C . TRP A 1 148 ? -22.72311 -1.61236 -12.29361 1.000 46.39083 164 TRP A C 1
ATOM 800 O O . TRP A 1 148 ? -22.86974 -2.42176 -11.37681 1.000 50.42412 164 TRP A O 1
ATOM 811 N N . HIS A 1 149 ? -23.73784 -1.15759 -13.02105 1.000 46.86311 165 HIS A N 1
ATOM 812 C CA . HIS A 1 149 ? -25.05279 -1.77316 -12.90615 1.000 49.22663 165 HIS A CA 1
ATOM 813 C C . HIS A 1 149 ? -24.98708 -3.27606 -13.18099 1.000 50.98189 165 HIS A C 1
ATOM 814 O O . HIS A 1 149 ? -24.01606 -3.79951 -13.73614 1.000 49.83529 165 HIS A O 1
ATOM 821 N N . LEU A 1 150 ? -26.05326 -3.96490 -12.77758 1.000 52.56754 166 LEU A N 1
ATOM 822 C CA . LEU A 1 150 ? -26.25957 -5.35378 -13.15619 1.000 52.73731 166 LEU A CA 1
ATOM 823 C C . LEU A 1 150 ? -26.19978 -5.51833 -14.67171 1.000 54.75128 166 LEU A C 1
ATOM 824 O O . LEU A 1 150 ? -26.81191 -4.75002 -15.42168 1.000 52.40810 166 LEU A O 1
ATOM 829 N N . GLY A 1 151 ? -25.45695 -6.53087 -15.11805 1.000 53.06574 167 GLY A N 1
ATOM 830 C CA . GLY A 1 151 ? -25.32085 -6.78598 -16.54003 1.000 47.78025 167 GLY A CA 1
ATOM 831 C C . GLY A 1 151 ? -24.56036 -5.73726 -17.32433 1.000 48.32790 167 GLY A C 1
ATOM 832 O O . GLY A 1 151 ? -24.83507 -5.55205 -18.51266 1.000 44.96516 167 GLY A O 1
ATOM 833 N N . GLU A 1 152 ? -23.61902 -5.03858 -16.69924 1.000 47.51782 168 GLU A N 1
ATOM 834 C CA . GLU A 1 152 ? -22.83942 -4.01250 -17.37600 1.000 46.28345 168 GLU A CA 1
ATOM 835 C C . GLU A 1 152 ? -21.40102 -4.07994 -16.88992 1.000 43.41148 168 GLU A C 1
ATOM 836 O O . GLU A 1 152 ? -21.13071 -4.60164 -15.79972 1.000 39.75050 168 GLU A O 1
ATOM 842 N N . PRO A 1 153 ? -20.43714 -3.58283 -17.69503 1.000 42.73726 169 PRO A N 1
ATOM 843 C CA . PRO A 1 153 ? -20.55532 -3.08993 -19.08417 1.000 44.43610 169 PRO A CA 1
ATOM 844 C C . PRO A 1 153 ? -20.74420 -4.25148 -20.07129 1.000 45.26303 169 PRO A C 1
ATOM 845 O O . PRO A 1 153 ? -20.57250 -5.40023 -19.66703 1.000 47.06705 169 PRO A O 1
ATOM 849 N N . ASN A 1 154 ? -21.08664 -4.01985 -21.34356 1.000 43.99490 170 ASN A N 1
ATOM 850 C CA . ASN A 1 154 ? -21.51781 -5.12567 -22.19293 1.000 45.87669 170 ASN A CA 1
ATOM 851 C C . ASN A 1 154 ? -21.32379 -4.92739 -23.70060 1.000 46.84351 170 ASN A C 1
ATOM 852 O O . ASN A 1 154 ? -21.88610 -5.69724 -24.48091 1.000 45.69924 170 ASN A O 1
ATOM 857 N N . HIS A 1 155 ? -20.56942 -3.91485 -24.14123 1.000 46.69285 171 HIS A N 1
ATOM 858 C CA . HIS A 1 155 ? -20.30685 -3.75255 -25.57524 1.000 46.13803 171 HIS A CA 1
ATOM 859 C C . HIS A 1 155 ? -18.91073 -3.19416 -25.79754 1.000 43.44382 171 HIS A C 1
ATOM 860 O O . HIS A 1 155 ? -18.54123 -2.16983 -25.21689 1.000 41.17865 171 HIS A O 1
ATOM 867 N N . SER A 1 156 ? -18.13689 -3.88092 -26.63514 1.000 43.11925 172 SER A N 1
ATOM 868 C CA . SER A 1 156 ? -16.81316 -3.38186 -26.97393 1.000 43.84145 172 SER A CA 1
ATOM 869 C C . SER A 1 156 ? -16.89051 -2.01223 -27.63230 1.000 44.54846 172 SER A C 1
ATOM 870 O O . SER A 1 156 ? -16.00150 -1.17807 -27.43277 1.000 47.10932 172 SER A O 1
ATOM 873 N N . ALA A 1 157 ? -17.94885 -1.75867 -28.40524 1.000 42.22798 173 ALA A N 1
ATOM 874 C CA . ALA A 1 157 ? -18.09556 -0.48712 -29.10021 1.000 45.62944 173 ALA A CA 1
ATOM 875 C C . ALA A 1 157 ? -18.57382 0.64322 -28.19060 1.000 44.68854 173 ALA A C 1
ATOM 876 O O . ALA A 1 157 ? -18.47939 1.80214 -28.58081 1.000 45.68165 173 ALA A O 1
ATOM 878 N N . GLU A 1 158 ? -19.09143 0.34222 -27.00096 1.000 44.50927 174 GLU A N 1
ATOM 879 C CA . GLU A 1 158 ? -19.51701 1.37826 -26.05532 1.000 43.80460 174 GLU A CA 1
ATOM 880 C C . GLU A 1 158 ? -18.33867 1.64638 -25.13817 1.000 42.63274 174 GLU A C 1
ATOM 881 O O . GLU A 1 158 ? -18.13628 0.93829 -24.14356 1.000 39.68108 174 GLU A O 1
ATOM 887 N N . GLN A 1 159 ? -17.56090 2.67963 -25.46743 1.000 41.26107 175 GLN A N 1
ATOM 888 C CA . GLN A 1 159 ? -16.23577 2.84384 -24.89638 1.000 40.65910 175 GLN A CA 1
ATOM 889 C C . GLN A 1 159 ? -16.14854 3.93997 -23.85601 1.000 40.87103 175 GLN A C 1
ATOM 890 O O . GLN A 1 159 ? -15.05378 4.15585 -23.32648 1.000 41.08672 175 GLN A O 1
ATOM 896 N N . CYS A 1 160 ? -17.26267 4.60453 -23.51363 1.000 39.33357 176 CYS A N 1
ATOM 897 C CA . CYS A 1 160 ? -17.30554 5.58214 -22.41778 1.000 41.70856 176 CYS A CA 1
ATOM 898 C C . CYS A 1 160 ? -18.25976 5.13532 -21.31321 1.000 40.61220 176 CYS A C 1
ATOM 899 O O . CYS A 1 160 ? -19.20059 4.37725 -21.55355 1.000 42.44825 176 CYS A O 1
ATOM 902 N N . ALA A 1 161 ? -18.04014 5.64391 -20.10674 1.000 38.90996 177 ALA A N 1
ATOM 903 C CA . ALA A 1 161 ? -18.84210 5.26930 -18.95242 1.000 40.02300 177 ALA A CA 1
ATOM 904 C C . ALA A 1 161 ? -19.66109 6.46320 -18.45966 1.000 42.90228 177 ALA A C 1
ATOM 905 O O . ALA A 1 161 ? -19.20837 7.61401 -18.52005 1.000 40.03098 177 ALA A O 1
ATOM 907 N N . SER A 1 162 ? -20.86973 6.17457 -17.97620 1.000 40.77738 178 SER A N 1
ATOM 908 C CA . SER A 1 162 ? -21.79535 7.17510 -17.48437 1.000 40.79016 178 SER A CA 1
ATOM 909 C C . SER A 1 162 ? -22.52311 6.62207 -16.26853 1.000 44.39184 178 SER A C 1
ATOM 910 O O . SER A 1 162 ? -22.64905 5.40843 -16.10187 1.000 42.65288 178 SER A O 1
ATOM 913 N N . ILE A 1 163 ? -23.01297 7.53053 -15.40940 1.000 44.59635 179 ILE A N 1
ATOM 914 C CA . ILE A 1 163 ? -23.83049 7.14790 -14.25983 1.000 45.42120 179 ILE A CA 1
ATOM 915 C C . ILE A 1 163 ? -25.28663 7.46561 -14.58699 1.000 46.76216 179 ILE A C 1
ATOM 916 O O . ILE A 1 163 ? -25.58576 8.49612 -15.20634 1.000 46.37601 179 ILE A O 1
ATOM 921 N N . VAL A 1 164 ? -26.19431 6.55828 -14.22331 1.000 46.33472 180 VAL A N 1
ATOM 922 C CA . VAL A 1 164 ? -27.57468 6.62697 -14.69449 1.000 48.48421 180 VAL A CA 1
ATOM 923 C C . VAL A 1 164 ? -28.46483 5.90626 -13.69348 1.000 52.80137 180 VAL A C 1
ATOM 924 O O . VAL A 1 164 ? -28.02626 4.98698 -12.99847 1.000 54.25271 180 VAL A O 1
ATOM 928 N N . PHE A 1 165 ? -29.72843 6.32180 -13.63439 1.000 54.07781 181 PHE A N 1
ATOM 929 C CA . PHE A 1 165 ? -30.66911 5.86116 -12.62543 1.000 55.74362 181 PHE A CA 1
ATOM 930 C C . PHE A 1 165 ? -31.62059 4.84288 -13.23790 1.000 59.30737 181 PHE A C 1
ATOM 931 O O . PHE A 1 165 ? -32.41989 5.18358 -14.11703 1.000 59.15225 181 PHE A O 1
ATOM 939 N N . TRP A 1 166 ? -31.54277 3.60157 -12.75620 1.000 58.66111 182 TRP A N 1
ATOM 940 C CA . TRP A 1 166 ? -32.37206 2.49558 -13.22500 1.000 63.58128 182 TRP A CA 1
ATOM 941 C C . TRP A 1 166 ? -33.11899 1.91868 -12.03383 1.000 68.36150 182 TRP A C 1
ATOM 942 O O . TRP A 1 166 ? -32.49083 1.45091 -11.07715 1.000 70.82350 182 TRP A O 1
ATOM 953 N N . LYS A 1 167 ? -34.44460 1.94203 -12.08807 1.000 69.92437 183 LYS A N 1
ATOM 954 C CA . LYS A 1 167 ? -35.20839 1.14134 -11.14583 1.000 76.78639 183 LYS A CA 1
ATOM 955 C C . LYS A 1 167 ? -35.00930 -0.34012 -11.46607 1.000 77.46912 183 LYS A C 1
ATOM 956 O O . LYS A 1 167 ? -35.01410 -0.72895 -12.63982 1.000 76.64644 183 LYS A O 1
ATOM 962 N N . PRO A 1 168 ? -34.82193 -1.19556 -10.45468 1.000 83.10639 184 PRO A N 1
ATOM 963 C CA . PRO A 1 168 ? -34.84705 -0.94523 -9.00843 1.000 83.66531 184 PRO A CA 1
ATOM 964 C C . PRO A 1 168 ? -33.52458 -0.54742 -8.37954 1.000 84.56815 184 PRO A C 1
ATOM 965 O O . PRO A 1 168 ? -33.52764 -0.00538 -7.27919 1.000 91.08154 184 PRO A O 1
ATOM 969 N N . THR A 1 169 ? -32.38878 -0.82688 -9.01961 1.000 77.23603 185 THR A N 1
ATOM 970 C CA . THR A 1 169 ? -31.10086 -0.62473 -8.36157 1.000 73.39470 185 THR A CA 1
ATOM 971 C C . THR A 1 169 ? -30.90200 0.82737 -7.94299 1.000 72.58232 185 THR A C 1
ATOM 972 O O . THR A 1 169 ? -30.40793 1.10430 -6.84085 1.000 71.22218 185 THR A O 1
ATOM 976 N N . GLY A 1 170 ? -31.29709 1.76488 -8.79078 1.000 69.22374 186 GLY A N 1
ATOM 977 C CA . GLY A 1 170 ? -31.00093 3.16997 -8.56940 1.000 60.86727 186 GLY A CA 1
ATOM 978 C C . GLY A 1 170 ? -29.83092 3.61856 -9.43444 1.000 58.25039 186 GLY A C 1
ATOM 979 O O . GLY A 1 170 ? -29.82642 3.40034 -10.64799 1.000 58.36008 186 GLY A O 1
ATOM 980 N N . TRP A 1 171 ? -28.83214 4.22193 -8.80599 1.000 57.02936 187 TRP A N 1
ATOM 981 C CA . TRP A 1 171 ? -27.70275 4.75971 -9.54479 1.000 53.65707 187 TRP A CA 1
ATOM 982 C C . TRP A 1 171 ? -26.60967 3.71403 -9.69581 1.000 53.33284 187 TRP A C 1
ATOM 983 O O . TRP A 1 171 ? -26.35857 2.90531 -8.79760 1.000 53.63792 187 TRP A O 1
ATOM 994 N N . GLY A 1 172 ? -25.95557 3.75834 -10.84711 1.000 51.98901 188 GLY A N 1
ATOM 995 C CA . GLY A 1 172 ? -24.85046 2.87968 -11.17031 1.000 48.30195 188 GLY A CA 1
ATOM 996 C C . GLY A 1 172 ? -24.37166 3.23336 -12.56060 1.000 48.57846 188 GLY A C 1
ATOM 997 O O . GLY A 1 172 ? -24.98936 4.03829 -13.26436 1.000 47.42103 188 GLY A O 1
ATOM 998 N N . TRP A 1 173 ? -23.25600 2.61430 -12.94786 1.000 47.75381 189 TRP A N 1
ATOM 999 C CA . TRP A 1 173 ? -22.55509 2.95202 -14.17932 1.000 43.96026 189 TRP A CA 1
ATOM 1000 C C . TRP A 1 173 ? -23.03995 2.10792 -15.34934 1.000 45.14773 189 TRP A C 1
ATOM 1001 O O . TRP A 1 173 ? -23.49882 0.97600 -15.17542 1.000 45.30123 189 TRP A O 1
ATOM 1012 N N . ASN A 1 174 ? -22.91022 2.67085 -16.55218 1.000 44.36300 190 ASN A N 1
ATOM 1013 C CA . ASN A 1 174 ? -23.25029 1.99386 -17.79777 1.000 44.27247 190 ASN A CA 1
ATOM 1014 C C . ASN A 1 174 ? -22.29830 2.47865 -18.88601 1.000 44.10171 190 ASN A C 1
ATOM 1015 O O . ASN A 1 174 ? -21.99649 3.67388 -18.95922 1.000 43.55574 190 ASN A O 1
ATOM 1020 N N . ASP A 1 175 ? -21.80555 1.54687 -19.70846 1.000 43.14433 191 ASP A N 1
ATOM 1021 C CA . ASP A 1 175 ? -20.93481 1.88416 -20.83120 1.000 42.84441 191 ASP A CA 1
ATOM 1022 C C . ASP A 1 175 ? -21.76605 2.23118 -22.05994 1.000 43.81649 191 ASP A C 1
ATOM 1023 O O . ASP A 1 175 ? -22.78926 1.59445 -22.33699 1.000 44.48868 191 ASP A O 1
ATOM 1028 N N . VAL A 1 176 ? -21.30728 3.24519 -22.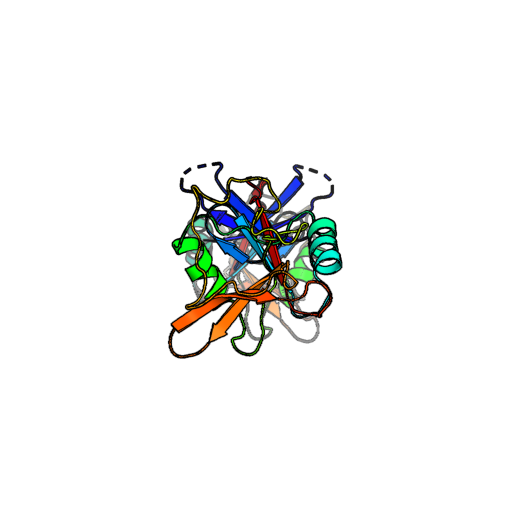79920 1.000 42.61250 192 VAL A N 1
ATOM 1029 C CA . VAL A 1 176 ? -22.10967 3.92968 -23.80916 1.000 45.58198 192 VAL A CA 1
ATOM 1030 C C . VAL A 1 176 ? -21.18370 4.44548 -24.91051 1.000 41.70794 192 VAL A C 1
ATOM 1031 O O . VAL A 1 176 ? -19.95833 4.49355 -24.75266 1.000 37.36650 192 VAL A O 1
ATOM 1035 N N . ILE A 1 177 ? -21.78568 4.83572 -26.03865 1.000 45.49404 193 ILE A N 1
ATOM 1036 C CA . ILE A 1 177 ? -21.03632 5.41684 -27.15757 1.000 47.93928 193 ILE A CA 1
ATOM 1037 C C . ILE A 1 177 ? -20.53225 6.80334 -26.78429 1.000 45.99155 193 ILE A C 1
ATOM 1038 O O . ILE A 1 177 ? -21.31515 7.68226 -26.40564 1.000 45.03704 193 ILE A O 1
ATOM 1043 N N . CYS A 1 178 ? -19.21712 7.00711 -26.91821 1.000 47.27896 194 CYS A N 1
ATOM 1044 C CA . CYS A 1 178 ? -18.58637 8.27217 -26.54284 1.000 46.04937 194 CYS A CA 1
ATOM 1045 C C . CYS A 1 178 ? -19.14215 9.44883 -27.33946 1.000 49.41899 194 CYS A C 1
ATOM 1046 O O . CYS A 1 178 ? -19.21876 10.57135 -26.82369 1.000 46.00499 194 CYS A O 1
ATOM 1049 N N . GLU A 1 179 ? -19.54927 9.21539 -28.58215 1.000 48.30503 195 GLU A N 1
ATOM 1050 C CA . GLU A 1 179 ? -20.02084 10.27594 -29.45873 1.000 49.74899 195 GLU A CA 1
ATOM 1051 C C . GLU A 1 179 ? -21.50842 10.57413 -29.28435 1.000 49.46260 195 GLU A C 1
ATOM 1052 O O . GLU A 1 179 ? -22.09935 11.21352 -30.15191 1.000 49.36741 195 GLU A O 1
ATOM 1058 N N . THR A 1 180 ? -22.13401 10.10879 -28.20614 1.000 46.83125 196 THR A N 1
ATOM 1059 C CA . THR A 1 180 ? -23.47212 10.57309 -27.85688 1.000 49.57535 196 THR A CA 1
ATOM 1060 C C . THR A 1 180 ? -23.35849 11.74037 -26.88182 1.000 48.71215 196 THR A C 1
ATOM 1061 O O . THR A 1 180 ? -22.39295 11.83178 -26.12396 1.000 49.45588 196 THR A O 1
ATOM 1065 N N . ARG A 1 181 ? -24.34959 12.63240 -26.90220 1.000 48.88040 197 ARG A N 1
ATOM 1066 C CA . ARG A 1 181 ? -24.31363 13.85519 -26.10154 1.000 53.64712 197 ARG A CA 1
ATOM 1067 C C . ARG A 1 181 ? -25.03339 13.66577 -24.76243 1.000 50.05333 197 ARG A C 1
ATOM 1068 O O . ARG A 1 181 ? -26.23333 13.36645 -24.72875 1.000 50.86377 197 ARG A O 1
ATOM 1076 N N . ARG A 1 182 ? -24.31030 13.87204 -23.66404 1.000 48.72664 198 ARG A N 1
ATOM 1077 C CA . ARG A 1 182 ? -24.88900 13.74708 -22.32910 1.000 51.20336 198 ARG A CA 1
ATOM 1078 C C . ARG A 1 182 ? -24.37974 14.85447 -21.41966 1.000 51.63606 198 ARG A C 1
ATOM 1079 O O . ARG A 1 182 ? -23.51502 15.65226 -21.79034 1.000 52.53215 198 ARG A O 1
ATOM 1087 N N . ASN A 1 183 ? -24.91557 14.87234 -20.19876 1.000 51.31216 199 ASN A N 1
ATOM 1088 C CA . ASN A 1 183 ? -24.40574 15.73481 -19.14921 1.000 48.90501 199 ASN A CA 1
ATOM 1089 C C . ASN A 1 183 ? -23.08823 15.17347 -18.62110 1.000 47.58754 199 ASN A C 1
ATOM 1090 O O . ASN A 1 183 ? -22.63155 14.09583 -19.02559 1.000 46.09380 199 ASN A O 1
ATOM 1095 N N . SER A 1 184 ? -22.47353 15.90341 -17.69116 1.000 46.31197 200 SER A N 1
ATOM 1096 C CA . SER A 1 184 ? -21.16395 15.51840 -17.17617 1.000 46.14118 200 SER A CA 1
ATOM 1097 C C . SER A 1 184 ? -20.98677 16.08297 -15.77060 1.000 44.62373 200 SER A C 1
ATOM 1098 O O . SER A 1 184 ? -21.83606 16.81353 -15.26180 1.000 45.44099 200 SER A O 1
ATOM 1101 N N . ILE A 1 185 ? -19.86385 15.72580 -15.14826 1.000 42.82979 201 ILE A N 1
ATOM 1102 C CA . ILE A 1 185 ? -19.55766 16.04338 -13.75988 1.000 43.61968 201 ILE A CA 1
ATOM 1103 C C . ILE A 1 185 ? -18.05583 16.27743 -13.68753 1.000 43.93680 201 ILE A C 1
ATOM 1104 O O . ILE A 1 185 ? -17.27437 15.39772 -14.06420 1.000 42.76272 201 ILE A O 1
ATOM 1109 N N . CYS A 1 186 ? -17.64704 17.46334 -13.23342 1.000 45.76552 202 CYS A N 1
ATOM 1110 C CA . CYS A 1 186 ? -16.23284 17.80754 -13.13844 1.000 45.21385 202 CYS A CA 1
ATOM 1111 C C . CYS A 1 186 ? -15.78801 17.71942 -11.68879 1.000 42.75350 202 CYS A C 1
ATOM 1112 O O . CYS A 1 186 ? -16.58901 17.89466 -10.77265 1.000 44.58662 202 CYS A O 1
ATOM 1115 N N . GLU A 1 187 ? -14.49970 17.44779 -11.49316 1.000 42.25242 203 GLU A N 1
ATOM 1116 C CA . GLU A 1 187 ? -13.90126 17.36433 -10.16939 1.000 44.51302 203 GLU A CA 1
ATOM 1117 C C . GLU A 1 187 ? -12.55849 18.06692 -10.23366 1.000 43.48426 203 GLU A C 1
ATOM 1118 O O . GLU A 1 187 ? -11.88274 18.02591 -11.26691 1.000 42.60978 203 GLU A O 1
ATOM 1124 N N . MET A 1 188 ? -12.19472 18.73367 -9.14060 1.000 45.23754 204 MET A N 1
ATOM 1125 C CA . MET A 1 188 ? -10.89864 19.38296 -9.01158 1.000 46.42520 204 MET A CA 1
ATOM 1126 C C . MET A 1 188 ? -10.51335 19.40935 -7.53933 1.000 48.94766 204 MET A C 1
ATOM 1127 O O . MET A 1 188 ? -11.37876 19.39424 -6.66171 1.000 46.60270 204 MET A O 1
ATOM 1132 N N . ASN A 1 189 ? -9.20403 19.44785 -7.28593 1.000 48.71047 205 ASN A N 1
ATOM 1133 C CA . ASN A 1 189 ? -8.68741 19.61696 -5.93532 1.000 49.37368 205 ASN A CA 1
ATOM 1134 C C . ASN A 1 189 ? -9.22927 20.89250 -5.30417 1.000 53.46717 205 ASN A C 1
ATOM 1135 O O . ASN A 1 189 ? -9.50929 21.88156 -5.99281 1.000 51.99380 205 ASN A O 1
ATOM 1140 N N . LYS A 1 190 ? -9.33957 20.87186 -3.97166 1.000 53.01931 206 LYS A N 1
ATOM 1141 C CA . LYS A 1 190 ? -9.67091 22.07326 -3.21093 1.000 55.13030 206 LYS A CA 1
ATOM 1142 C C . LYS A 1 190 ? -8.50624 23.05111 -3.22156 1.000 54.74360 206 LYS A C 1
ATOM 1143 O O . LYS A 1 190 ? -7.34205 22.65293 -3.13000 1.000 56.09193 206 LYS A O 1
ATOM 1149 N N . ILE A 1 191 ? -8.82821 24.33548 -3.31141 1.000 55.99502 207 ILE A N 1
ATOM 1150 C CA . ILE A 1 191 ? -7.87155 25.40014 -3.02094 1.000 57.60294 207 ILE A CA 1
ATOM 1151 C C . ILE A 1 191 ? -7.72217 25.52521 -1.50829 1.000 58.52818 207 ILE A C 1
ATOM 1152 O O . ILE A 1 191 ? -8.72200 25.62495 -0.78702 1.000 59.71265 207 ILE A O 1
ATOM 1157 N N . TYR A 1 192 ? -6.48034 25.54005 -1.01825 1.000 58.58520 208 TYR A N 1
ATOM 1158 C CA . TYR A 1 192 ? -6.21904 25.65858 0.41113 1.000 60.57634 208 TYR A CA 1
ATOM 1159 C C . TYR A 1 192 ? -5.50561 26.96543 0.72444 1.000 62.94301 208 TYR A C 1
ATOM 1160 O O . TYR A 1 192 ? -4.56440 27.35930 0.03150 1.000 64.32586 208 TYR A O 1
ATOM 1169 N N . LEU A 1 193 ? -5.95840 27.62791 1.77985 1.000 61.31747 209 LEU A N 1
ATOM 1170 C CA . LEU A 1 193 ? -5.48096 28.95440 2.11669 1.000 63.83274 209 LEU A CA 1
ATOM 1171 C C . LEU A 1 193 ? -5.41809 29.15169 3.63382 1.000 65.76016 209 LEU A C 1
ATOM 1172 O O . LEU A 1 193 ? -6.27329 28.65998 4.37199 1.000 66.03582 209 LEU A O 1
ATOM 1178 N N . SER B 1 46 ? -18.93328 27.82920 10.14939 1.000 84.89536 62 SER B N 1
ATOM 1179 C CA . SER B 1 46 ? -17.52038 27.85621 9.78338 1.000 85.44788 62 SER B CA 1
ATOM 1180 C C . SER B 1 46 ? -17.34467 28.11511 8.29263 1.000 84.55194 62 SER B C 1
ATOM 1181 O O . SER B 1 46 ? -16.82002 27.26374 7.56570 1.000 83.76946 62 SER B O 1
ATOM 1184 N N . SER B 1 47 ? -17.76923 29.29708 7.84186 1.000 71.68337 63 SER B N 1
ATOM 1185 C CA . SER B 1 47 ? -17.81224 29.58483 6.41500 1.000 66.67333 63 SER B CA 1
ATOM 1186 C C . SER B 1 47 ? -17.48020 31.04374 6.14838 1.000 60.93843 63 SER B C 1
ATOM 1187 O O . SER B 1 47 ? -18.10100 31.93351 6.73223 1.000 59.54140 63 SER B O 1
ATOM 1190 N N . LEU B 1 48 ? -16.51101 31.27277 5.26401 1.000 59.15583 64 LEU B N 1
ATOM 1191 C CA . LEU B 1 48 ? -16.20637 32.57544 4.68989 1.000 56.24028 64 LEU B CA 1
ATOM 1192 C C . LEU B 1 48 ? -16.64923 32.61950 3.23923 1.000 56.43275 64 LEU B C 1
ATOM 1193 O O . LEU B 1 48 ? -16.77606 31.58871 2.57511 1.000 57.39336 64 LEU B O 1
ATOM 1198 N N . THR B 1 49 ? -16.84285 33.83186 2.73281 1.000 55.33094 65 THR B N 1
ATOM 1199 C CA . THR B 1 49 ? -16.83048 34.05261 1.29856 1.000 54.56870 65 THR B CA 1
ATOM 1200 C C . THR B 1 49 ? -15.66793 34.97401 0.97403 1.000 55.51121 65 THR B C 1
ATOM 1201 O O . THR B 1 49 ? -15.36704 35.90025 1.73653 1.000 54.15936 65 THR B O 1
ATOM 1205 N N . CYS B 1 50 ? -15.01534 34.71349 -0.15941 1.000 55.69459 66 CYS B N 1
ATOM 1206 C CA . CYS B 1 50 ? -13.78433 35.39666 -0.52896 1.000 54.39403 66 CYS B CA 1
ATOM 1207 C C . CYS B 1 50 ? -13.87448 35.93804 -1.94306 1.000 57.23697 66 CYS B C 1
ATOM 1208 O O . CYS B 1 50 ? -14.32196 35.23860 -2.86088 1.000 57.75816 66 CYS B O 1
ATOM 1211 N N . PHE B 1 51 ? -13.40933 37.17028 -2.11681 1.000 56.53272 67 PHE B N 1
ATOM 1212 C CA . PHE B 1 51 ? -13.39678 37.83793 -3.40797 1.000 59.83527 67 PHE B CA 1
ATOM 1213 C C . PHE B 1 51 ? -11.95930 38.04130 -3.87970 1.000 59.10469 67 PHE B C 1
ATOM 1214 O O . PHE B 1 51 ? -11.04614 38.24497 -3.07362 1.000 59.39818 67 PHE B O 1
ATOM 1222 N N . SER B 1 52 ? -11.76947 37.96786 -5.19563 1.000 58.45391 68 SER B N 1
ATOM 1223 C CA . SER B 1 52 ? -10.45352 38.16262 -5.80145 1.000 61.67830 68 SER B CA 1
ATOM 1224 C C . SER B 1 52 ? -9.91086 39.56867 -5.55179 1.000 60.38484 68 SER B C 1
ATOM 1225 O O . SER B 1 52 ? -10.64842 40.55605 -5.59315 1.000 57.96033 68 SER B O 1
ATOM 1228 N N . GLU B 1 53 ? -8.60162 39.64840 -5.31422 1.000 60.36141 69 GLU B N 1
ATOM 1229 C CA . GLU B 1 53 ? -7.85798 40.89838 -5.26225 1.000 62.35974 69 GLU B CA 1
ATOM 1230 C C . GLU B 1 53 ? -6.84546 40.91501 -6.40184 1.000 64.19190 69 GLU B C 1
ATOM 1231 O O . GLU B 1 53 ? -6.38333 39.86361 -6.85356 1.000 64.40469 69 GLU B O 1
ATOM 1237 N N . GLY B 1 54 ? -6.48780 42.11173 -6.84956 1.000 62.00692 70 GLY B N 1
ATOM 1238 C CA . GLY B 1 54 ? -5.61483 42.26806 -8.00320 1.000 61.82646 70 GLY B CA 1
ATOM 1239 C C . GLY B 1 54 ? -4.20714 41.71181 -7.89228 1.000 66.82833 70 GLY B C 1
ATOM 1240 O O . GLY B 1 54 ? -3.46702 42.04142 -6.96554 1.000 73.54085 70 GLY B O 1
ATOM 1241 N N . PRO B 1 58 ? -1.34398 39.63484 -1.77517 1.000 78.45908 74 PRO B N 1
ATOM 1242 C CA . PRO B 1 58 ? -2.54312 38.92823 -1.30239 1.000 77.50213 74 PRO B CA 1
ATOM 1243 C C . PRO B 1 58 ? -3.52245 38.66894 -2.44102 1.000 75.23530 74 PRO B C 1
ATOM 1244 O O . PRO B 1 58 ? -3.76007 39.57346 -3.24115 1.000 79.11607 74 PRO B O 1
ATOM 1248 N N . ALA B 1 59 ? -4.08966 37.46293 -2.51565 1.000 69.38791 75 ALA B N 1
ATOM 1249 C CA . ALA B 1 59 ? -4.96312 37.10727 -3.62468 1.000 63.97860 75 ALA B CA 1
ATOM 1250 C C . ALA B 1 59 ? -6.44166 37.03130 -3.25865 1.000 60.56862 75 ALA B C 1
ATOM 1251 O O . ALA B 1 59 ? -7.27050 36.88513 -4.16550 1.000 60.27547 75 ALA B O 1
ATOM 1253 N N . TRP B 1 60 ? -6.80129 37.13161 -1.97771 1.000 60.64386 76 TRP B N 1
ATOM 1254 C CA . TRP B 1 60 ? -8.19139 36.98371 -1.56328 1.000 58.91368 76 TRP B CA 1
ATOM 1255 C C . TRP B 1 60 ? -8.44317 37.80668 -0.30785 1.000 57.52157 76 TRP B C 1
ATOM 1256 O O . TRP B 1 60 ? -7.60301 37.85175 0.59341 1.000 56.16113 76 TRP B O 1
ATOM 1267 N N . GLY B 1 61 ? -9.60363 38.44146 -0.25673 1.000 56.10156 77 GLY B N 1
ATOM 1268 C CA . GLY B 1 61 ? -10.07467 39.11467 0.94534 1.000 55.56221 77 GLY B CA 1
ATOM 1269 C C . GLY B 1 61 ? -11.44794 38.57757 1.29188 1.000 54.56812 77 GLY B C 1
ATOM 1270 O O . GLY B 1 61 ? -12.28539 38.39938 0.41227 1.000 56.03818 77 GLY B O 1
ATOM 1271 N N . CYS B 1 62 ? -11.67346 38.31681 2.57346 1.000 53.78707 78 CYS B N 1
ATOM 1272 C CA . CYS B 1 62 ? -12.76089 37.43276 2.96343 1.000 54.17217 78 CYS B CA 1
ATOM 1273 C C . CYS B 1 62 ? -13.54223 38.00608 4.13289 1.000 53.92459 78 CYS B C 1
ATOM 1274 O O . CYS B 1 62 ? -13.01448 38.76082 4.94464 1.000 53.75900 78 CYS B O 1
ATOM 1277 N N . CYS B 1 63 ? -14.80409 37.60534 4.21618 1.000 52.54658 79 CYS B N 1
ATOM 1278 C CA . CYS B 1 63 ? -15.71512 38.00961 5.26679 1.000 51.74942 79 CYS B CA 1
ATOM 1279 C C . CYS B 1 63 ? -16.60633 36.82645 5.59563 1.000 52.73541 79 CYS B C 1
ATOM 1280 O O . CYS B 1 63 ? -16.84710 35.97855 4.72749 1.000 51.28036 79 CYS B O 1
ATOM 1283 N N . PRO B 1 64 ? -17.09468 36.72672 6.83169 1.000 55.65857 80 PRO B N 1
ATOM 1284 C CA . PRO B 1 64 ? -18.03291 35.64687 7.16390 1.000 55.40960 80 PRO B CA 1
ATOM 1285 C C . PRO B 1 64 ? -19.24957 35.70271 6.25482 1.000 55.68100 80 PRO B C 1
ATOM 1286 O O . PRO B 1 64 ? -19.68327 36.77294 5.82082 1.000 53.80878 80 PRO B O 1
ATOM 1290 N N . ALA B 1 65 ? -19.80285 34.52538 5.96971 1.000 54.80672 81 ALA B N 1
ATOM 1291 C CA . ALA B 1 65 ? -20.74077 34.41017 4.85717 1.000 56.04436 81 ALA B CA 1
ATOM 1292 C C . ALA B 1 65 ? -22.01385 35.21562 5.08122 1.000 56.93370 81 ALA B C 1
ATOM 1293 O O . ALA B 1 65 ? -22.65104 35.64635 4.11538 1.000 59.84179 81 ALA B O 1
ATOM 1295 N N . SER B 1 66 ? -22.40883 35.43030 6.32739 1.000 55.23274 82 SER B N 1
ATOM 1296 C CA . SER B 1 66 ? -23.64786 36.14084 6.60313 1.000 56.43962 82 SER B CA 1
ATOM 1297 C C . SER B 1 66 ? -23.43553 37.63516 6.81128 1.000 55.75298 82 SER B C 1
ATOM 1298 O O . SER B 1 66 ? -24.37529 38.33309 7.20265 1.000 58.71298 82 SER B O 1
ATOM 1301 N N . TRP B 1 67 ? -22.23227 38.14481 6.54706 1.000 56.37097 83 TRP B N 1
ATOM 1302 C CA . TRP B 1 67 ? -21.91703 39.56490 6.64945 1.000 54.50676 83 TRP B CA 1
ATOM 1303 C C . TRP B 1 67 ? -21.93268 40.21981 5.26020 1.000 55.67194 83 TRP B C 1
ATOM 1304 O O . TRP B 1 67 ? -22.37818 39.62789 4.27247 1.000 59.22580 83 TRP B O 1
ATOM 1315 N N . LYS B 1 68 ? -21.43157 41.45179 5.17526 1.000 55.52473 84 LYS B N 1
ATOM 1316 C CA . LYS B 1 68 ? -21.42847 42.24571 3.94909 1.000 57.62726 84 LYS B CA 1
ATOM 1317 C C . LYS B 1 68 ? -20.05557 42.87806 3.75101 1.000 56.66423 84 LYS B C 1
ATOM 1318 O O . LYS B 1 68 ? -19.41794 43.32050 4.71274 1.000 54.54294 84 LYS B O 1
ATOM 1324 N N . SER B 1 69 ? -19.62146 42.95145 2.49646 1.000 57.85509 85 SER B N 1
ATOM 1325 C CA . SER B 1 69 ? -18.24561 43.29029 2.15328 1.000 59.45406 85 SER B CA 1
ATOM 1326 C C . SER B 1 69 ? -18.17581 44.58021 1.33882 1.000 55.65005 85 SER B C 1
ATOM 1327 O O . SER B 1 69 ? -19.01398 44.81987 0.46330 1.000 56.12723 85 SER B O 1
ATOM 1330 N N . PHE B 1 70 ? -17.15785 45.39788 1.62285 1.000 53.62840 86 PHE B N 1
ATOM 1331 C CA . PHE B 1 70 ? -16.93363 46.66268 0.92490 1.000 54.75271 86 PHE B CA 1
ATOM 1332 C C . PHE B 1 70 ? -15.65416 47.33063 1.41335 1.000 55.19629 86 PHE B C 1
ATOM 1333 O O . PHE B 1 70 ? -15.46122 47.51384 2.62697 1.000 50.82831 86 PHE B O 1
ATOM 1341 N N . GLY B 1 71 ? -14.79530 47.72749 0.46809 1.000 54.07855 87 GLY B N 1
ATOM 1342 C CA . GLY B 1 71 ? -13.56766 48.41577 0.84096 1.000 52.78251 87 GLY B CA 1
ATOM 1343 C C . GLY B 1 71 ? -12.63931 47.42711 1.50595 1.000 53.58846 87 GLY B C 1
ATOM 1344 O O . GLY B 1 71 ? -12.42759 46.32212 1.00416 1.000 51.56948 87 GLY B O 1
ATOM 1345 N N . SER B 1 72 ? -12.09124 47.79233 2.65794 1.000 50.95292 88 SER B N 1
ATOM 1346 C CA . SER B 1 72 ? -11.26885 46.86050 3.41401 1.000 53.16335 88 SER B CA 1
ATOM 1347 C C . SER B 1 72 ? -11.94400 46.47454 4.73042 1.000 51.34704 88 SER B C 1
ATOM 1348 O O . SER B 1 72 ? -11.30153 46.40990 5.77695 1.000 49.61772 88 SER B O 1
ATOM 1351 N N . SER B 1 73 ? -13.24533 46.17462 4.67610 1.000 51.60740 89 SER B N 1
ATOM 1352 C CA . SER B 1 73 ? -14.02928 45.90167 5.87232 1.000 52.53347 89 SER B CA 1
ATOM 1353 C C . SER B 1 73 ? -15.20494 44.98237 5.55066 1.000 52.69013 89 SER B C 1
ATOM 1354 O O . SER B 1 73 ? -15.73845 45.00122 4.43902 1.000 53.88854 89 SER B O 1
ATOM 1357 N N . CYS B 1 74 ? -15.60098 44.18134 6.54509 1.000 51.43911 90 CYS B N 1
ATOM 1358 C CA .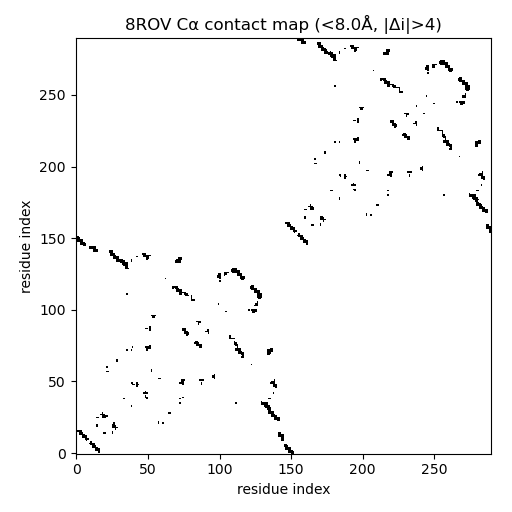 CYS B 1 74 ? -16.86804 43.45883 6.57845 1.000 51.04851 90 CYS B CA 1
ATOM 1359 C C . CYS B 1 74 ? -17.85869 44.18674 7.48036 1.000 50.33403 90 CYS B C 1
ATOM 1360 O O . CYS B 1 74 ? -17.46301 44.85375 8.43796 1.000 50.86632 90 CYS B O 1
ATOM 1363 N N . TYR B 1 75 ? -19.15615 44.00479 7.21114 1.000 53.20660 91 TYR B N 1
ATOM 1364 C CA . TYR B 1 75 ? -20.21158 44.65493 7.98590 1.000 52.59067 91 TYR B CA 1
ATOM 1365 C C . TYR B 1 75 ? -21.30474 43.66941 8.36988 1.000 53.18822 91 TYR B C 1
ATOM 1366 O O . TYR B 1 75 ? -21.57620 42.70833 7.64787 1.000 51.46676 91 TYR B O 1
ATOM 1375 N N . PHE B 1 76 ? -21.96778 43.94847 9.49477 1.000 49.94885 92 PHE B N 1
ATOM 1376 C CA . PHE B 1 76 ? -23.14448 43.19929 9.90715 1.000 49.90800 92 PHE B CA 1
ATOM 1377 C C . PHE B 1 76 ? -24.23118 44.15913 10.37738 1.000 50.74347 92 PHE B C 1
ATOM 1378 O O . PHE B 1 76 ? -23.95669 45.10616 11.12166 1.000 51.61604 92 PHE B O 1
ATOM 1386 N N . ILE B 1 77 ? -25.46533 43.91380 9.93846 1.000 50.13893 93 ILE B N 1
ATOM 1387 C CA . ILE B 1 77 ? -26.62094 44.73982 10.28436 1.000 51.68459 93 ILE B CA 1
ATOM 1388 C C . ILE B 1 77 ? -27.52980 43.92120 11.19396 1.000 55.44452 93 ILE B C 1
ATOM 1389 O O . ILE B 1 77 ? -28.02216 42.86035 10.79612 1.000 54.07137 93 ILE B O 1
ATOM 1394 N N . SER B 1 78 ? -27.75638 44.40860 12.41274 1.000 54.50695 94 SER B N 1
ATOM 1395 C CA . SER B 1 78 ? -28.51303 43.67449 13.41994 1.000 55.91444 94 SER B CA 1
ATOM 1396 C C . SER B 1 78 ? -29.94409 44.19517 13.46225 1.000 62.67965 94 SER B C 1
ATOM 1397 O O . SER B 1 78 ? -30.16393 45.39469 13.66133 1.000 63.12748 94 SER B O 1
ATOM 1400 N N . SER B 1 79 ? -30.91060 43.29798 13.28871 1.000 68.06224 95 SER B N 1
ATOM 1401 C CA . SER B 1 79 ? -32.32121 43.66208 13.32437 1.000 70.58389 95 SER B CA 1
ATOM 1402 C C . SER B 1 79 ? -32.94342 43.52950 14.71300 1.000 77.65932 95 SER B C 1
ATOM 1403 O O . SER B 1 79 ? -34.15261 43.75086 14.85633 1.000 77.39963 95 SER B O 1
ATOM 1406 N N . GLU B 1 80 ? -32.16118 43.16457 15.72881 1.000 89.80640 96 GLU B N 1
ATOM 1407 C CA . GLU B 1 80 ? -32.61060 43.20917 17.11422 1.000 89.60370 96 GLU B CA 1
ATOM 1408 C C . GLU B 1 80 ? -32.36629 44.60507 17.69443 1.000 88.38721 96 GLU B C 1
ATOM 1409 O O . GLU B 1 80 ? -31.58093 45.39584 17.16535 1.000 88.96397 96 GLU B O 1
ATOM 1415 N N . GLU B 1 81 ? -33.05158 44.90368 18.79679 1.000 75.75308 97 GLU B N 1
ATOM 1416 C CA . GLU B 1 81 ? -33.05963 46.24135 19.37650 1.000 69.16171 97 GLU B CA 1
ATOM 1417 C C . GLU B 1 81 ? -32.47184 46.21854 20.78465 1.000 66.36262 97 GLU B C 1
ATOM 1418 O O . GLU B 1 81 ? -32.95154 45.48066 21.65422 1.000 65.20771 97 GLU B O 1
ATOM 1424 N N . LYS B 1 82 ? -31.44245 47.03869 21.00654 1.000 62.02531 98 LYS B N 1
ATOM 1425 C CA . LYS B 1 82 ? -30.71917 47.08319 22.26945 1.000 58.24523 98 LYS B CA 1
ATOM 1426 C C . LYS B 1 82 ? -30.33249 48.52092 22.58354 1.000 57.39820 98 LYS B C 1
ATOM 1427 O O . LYS B 1 82 ? -30.33696 49.39738 21.71122 1.000 55.06527 98 LYS B O 1
ATOM 1433 N N . VAL B 1 83 ? -29.96921 48.75214 23.84621 1.000 55.81879 99 VAL B N 1
ATOM 1434 C CA . VAL B 1 83 ? -29.41385 50.03965 24.25862 1.000 52.34294 99 VAL B CA 1
ATOM 1435 C C . VAL B 1 83 ? -28.03318 50.16534 23.62063 1.000 49.23943 99 VAL B C 1
ATOM 1436 O O . VAL B 1 83 ? -27.52635 49.20804 23.03021 1.000 52.33042 99 VAL B O 1
ATOM 1440 N N . TRP B 1 84 ? -27.41387 51.34170 23.70126 1.000 48.07029 100 TRP B N 1
ATOM 1441 C CA . TRP B 1 84 ? -26.17076 51.52934 22.96011 1.000 49.09386 100 TRP B CA 1
ATOM 1442 C C . TRP B 1 84 ? -25.04749 50.65688 23.51871 1.000 47.80374 100 TRP B C 1
ATOM 1443 O O . TRP B 1 84 ? -24.30746 50.02890 22.75270 1.000 45.24571 100 TRP B O 1
ATOM 1454 N N . SER B 1 85 ? -24.91556 50.58391 24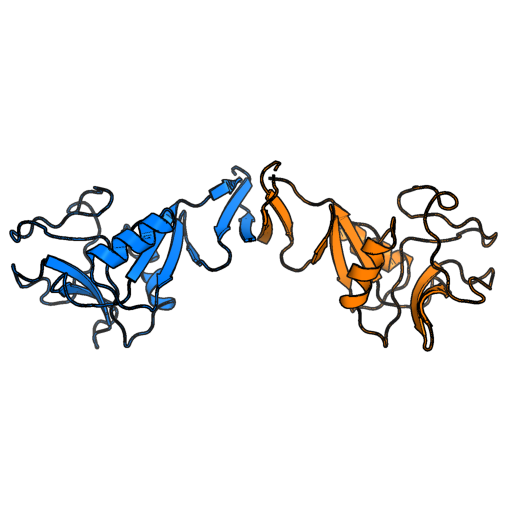.84577 1.000 46.85663 101 SER B N 1
ATOM 1455 C CA . SER B 1 85 ? -23.82595 49.80509 25.43011 1.000 47.76901 101 SER B CA 1
ATOM 1456 C C . SER B 1 85 ? -23.95331 48.31029 25.12501 1.000 48.12264 101 SER B C 1
ATOM 1457 O O . SER B 1 85 ? -22.93506 47.62824 24.93727 1.000 47.93672 101 SER B O 1
ATOM 1460 N N . LYS B 1 86 ? -25.17927 47.77537 25.07858 1.000 47.93398 102 LYS B N 1
ATOM 1461 C CA . LYS B 1 86 ? -25.35407 46.37231 24.71874 1.000 48.46132 102 LYS B CA 1
ATOM 1462 C C . LYS B 1 86 ? -25.28778 46.14834 23.21347 1.000 48.64668 102 LYS B C 1
ATOM 1463 O O . LYS B 1 86 ? -24.98991 45.02614 22.77366 1.000 47.43157 102 LYS B O 1
ATOM 1469 N N . SER B 1 87 ? -25.57283 47.17766 22.41117 1.000 48.40741 103 SER B N 1
ATOM 1470 C CA . SER B 1 87 ? -25.27245 47.07799 20.98746 1.000 48.06268 103 SER B CA 1
ATOM 1471 C C . SER B 1 87 ? -23.77190 46.98713 20.76496 1.000 45.87683 103 SER B C 1
ATOM 1472 O O . SER B 1 87 ? -23.31017 46.16955 19.96493 1.000 41.43515 103 SER B O 1
ATOM 1475 N N . GLU B 1 88 ? -22.98726 47.78691 21.49975 1.000 46.67414 104 GLU B N 1
ATOM 1476 C CA . GLU B 1 88 ? -21.53317 47.66575 21.40070 1.000 46.98961 104 GLU B CA 1
ATOM 1477 C C . GLU B 1 88 ? -21.06285 46.29943 21.87277 1.000 44.89130 104 GLU B C 1
ATOM 1478 O O . GLU B 1 88 ? -20.11642 45.73015 21.31261 1.000 43.24653 104 GLU B O 1
ATOM 1484 N N . GLN B 1 89 ? -21.71271 45.76262 22.90775 1.000 46.55233 105 GLN B N 1
ATOM 1485 C CA . GLN B 1 89 ? -21.34744 44.45221 23.41940 1.000 44.18562 105 GLN B CA 1
ATOM 1486 C C . GLN B 1 89 ? -21.60236 43.37020 22.38043 1.000 46.17067 105 GLN B C 1
ATOM 1487 O O . GLN B 1 89 ? -20.75886 42.48635 22.17095 1.000 44.00921 105 GLN B O 1
ATOM 1493 N N . ASN B 1 90 ? -22.75168 43.42607 21.70252 1.000 45.04043 106 ASN B N 1
ATOM 1494 C CA . ASN B 1 90 ? -23.04344 42.37962 20.73509 1.000 45.91210 106 ASN B CA 1
ATOM 1495 C C . ASN B 1 90 ? -21.98422 42.33405 19.63455 1.000 48.58048 106 ASN B C 1
ATOM 1496 O O . ASN B 1 90 ? -21.50646 41.24646 19.27865 1.000 48.51136 106 ASN B O 1
ATOM 1501 N N . CYS B 1 91 ? -21.57781 43.50191 19.11244 1.000 44.23437 107 CYS B N 1
ATOM 1502 C CA . CYS B 1 91 ? -20.51573 43.55781 18.10455 1.000 45.51614 107 CYS B CA 1
ATOM 1503 C C . CYS B 1 91 ? -19.22126 42.95182 18.63418 1.000 46.45201 107 CYS B C 1
ATOM 1504 O O . CYS B 1 91 ? -18.60696 42.09885 17.98126 1.000 45.81469 107 CYS B O 1
ATOM 1507 N N . VAL B 1 92 ? -18.77370 43.41122 19.80886 1.000 42.74614 108 VAL B N 1
ATOM 1508 C CA . VAL B 1 92 ? -17.54568 42.89016 20.41368 1.000 45.96664 108 VAL B CA 1
ATOM 1509 C C . VAL B 1 92 ? -17.56760 41.36264 20.49908 1.000 47.97551 108 VAL B C 1
ATOM 1510 O O . VAL B 1 92 ? -16.54658 40.69625 20.26699 1.000 48.11447 108 VAL B O 1
ATOM 1514 N N . GLU B 1 93 ? -18.72160 40.77810 20.83245 1.000 45.12978 109 GLU B N 1
ATOM 1515 C CA . GLU B 1 93 ? -18.76625 39.32026 20.93324 1.000 47.51846 109 GLU B CA 1
ATOM 1516 C C . GLU B 1 93 ? -18.62894 38.63483 19.57869 1.000 49.19126 109 GLU B C 1
ATOM 1517 O O . GLU B 1 93 ? -18.38496 37.42626 19.54021 1.000 49.47297 109 GLU B O 1
ATOM 1523 N N . MET B 1 94 ? -18.77370 39.36677 18.47762 1.000 47.66482 110 MET B N 1
ATOM 1524 C CA . MET B 1 94 ? -18.43072 38.85998 17.15777 1.000 49.49468 110 MET B CA 1
ATOM 1525 C C . MET B 1 94 ? -17.05167 39.31732 16.70878 1.000 49.20743 110 MET B C 1
ATOM 1526 O O . MET B 1 94 ? -16.66760 39.06990 15.56375 1.000 50.04774 110 MET B O 1
ATOM 1531 N N . GLY B 1 95 ? -16.29220 39.96021 17.59089 1.000 48.60191 111 GLY B N 1
ATOM 1532 C CA . GLY B 1 95 ? -14.98417 40.45518 17.21624 1.000 48.58274 111 GLY B CA 1
ATOM 1533 C C . GLY B 1 95 ? -14.98055 41.74968 16.43055 1.000 47.27530 111 GLY B C 1
ATOM 1534 O O . GLY B 1 95 ? -14.06520 41.96875 15.64290 1.000 49.04200 111 GLY B O 1
ATOM 1535 N N . ALA B 1 96 ? -15.97240 42.62183 16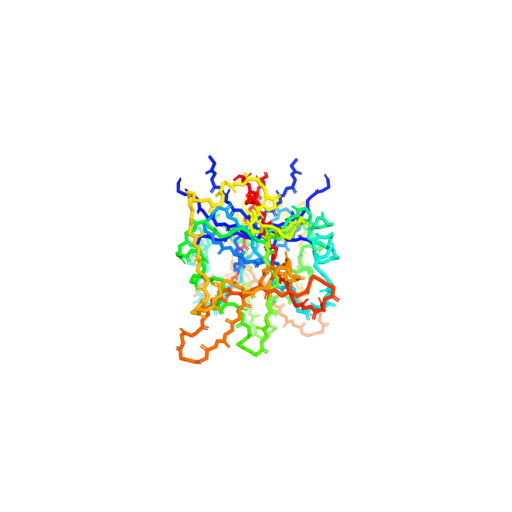.62387 1.000 46.69953 112 ALA B N 1
ATOM 1536 C CA . ALA B 1 96 ? -16.07508 43.86843 15.86131 1.000 46.96046 112 ALA B CA 1
ATOM 1537 C C . ALA B 1 96 ? -16.50716 45.00941 16.78312 1.000 44.14385 112 ALA B C 1
ATOM 1538 O O . ALA B 1 96 ? -16.63678 44.85126 17.99919 1.000 43.36984 112 ALA B O 1
ATOM 1540 N N . HIS B 1 97 ? -16.70414 46.18966 16.19573 1.000 44.64417 113 HIS B N 1
ATOM 1541 C CA . HIS B 1 97 ? -17.19914 47.35222 16.91349 1.000 41.57767 113 HIS B CA 1
ATOM 1542 C C . HIS B 1 97 ? -18.35912 47.96027 16.14447 1.000 42.46006 113 HIS B C 1
ATOM 1543 O O . HIS B 1 97 ? -18.58810 47.64100 14.97213 1.000 42.00938 113 HIS B O 1
ATOM 1550 N N . LEU B 1 98 ? -19.08423 48.86609 16.81113 1.000 41.71257 114 LEU B N 1
ATOM 1551 C CA . LEU B 1 98 ? -20.05911 49.68368 16.10025 1.000 43.67900 114 LEU B CA 1
ATOM 1552 C C . LEU B 1 98 ? -19.36535 50.44617 14.97257 1.000 42.05721 114 LEU B C 1
ATOM 1553 O O . LEU B 1 98 ? -18.18960 50.80302 15.07043 1.000 41.97067 114 LEU B O 1
ATOM 1558 N N . VAL B 1 99 ? -20.10792 50.70912 13.89863 1.000 41.74877 115 VAL B N 1
ATOM 1559 C CA . VAL B 1 99 ? -19.48726 51.16820 12.65978 1.000 44.06844 115 VAL B CA 1
ATOM 1560 C C . VAL B 1 99 ? -18.86358 52.55481 12.83860 1.000 46.48342 115 VAL B C 1
ATOM 1561 O O . VAL B 1 99 ? -19.33223 53.38815 13.63664 1.000 43.60055 115 VAL B O 1
ATOM 1565 N N . VAL B 1 100 ? -17.76444 52.78505 12.11805 1.000 47.43957 116 VAL B N 1
ATOM 1566 C CA . VAL B 1 100 ? -17.11253 54.09112 12.00543 1.000 48.23724 116 VAL B CA 1
ATOM 1567 C C . VAL B 1 100 ? -17.11968 54.47354 10.53239 1.000 49.03971 116 VAL B C 1
ATOM 1568 O O . VAL B 1 100 ? -16.57817 53.73891 9.69735 1.000 51.09410 116 VAL B O 1
ATOM 1572 N N . PHE B 1 101 ? -17.74088 55.60445 10.20785 1.000 50.36400 117 PHE B N 1
ATOM 1573 C CA . PHE B 1 101 ? -17.79844 56.09016 8.83080 1.000 50.46266 117 PHE B CA 1
ATOM 1574 C C . PHE B 1 101 ? -16.60446 56.99351 8.56922 1.000 51.79110 117 PHE B C 1
ATOM 1575 O O . PHE B 1 101 ? -16.40262 57.97984 9.28516 1.000 51.80442 117 PHE B O 1
ATOM 1583 N N . ASN B 1 102 ? -15.81759 56.66414 7.54425 1.000 50.45107 118 ASN B N 1
ATOM 1584 C CA . ASN B 1 102 ? -14.59948 57.40848 7.26944 1.000 52.48719 118 ASN B CA 1
ATOM 1585 C C . ASN B 1 102 ? -14.62679 58.18239 5.96024 1.000 54.98224 118 ASN B C 1
ATOM 1586 O O . ASN B 1 102 ? -13.85060 59.13222 5.81090 1.000 57.81898 118 ASN B O 1
ATOM 1591 N N . THR B 1 103 ? -15.46745 57.79232 5.00523 1.000 52.54649 119 THR B N 1
ATOM 1592 C CA . THR B 1 103 ? -15.71538 58.59217 3.81446 1.000 54.63175 119 THR B CA 1
ATOM 1593 C C . THR B 1 103 ? -17.19301 58.49207 3.45837 1.000 54.94112 119 THR B C 1
ATOM 1594 O O . THR B 1 103 ? -17.93775 57.65958 3.99682 1.000 50.67232 119 THR B O 1
ATOM 1598 N N . GLU B 1 104 ? -17.60457 59.36139 2.52651 1.000 53.45564 120 GLU B N 1
ATOM 1599 C CA . GLU B 1 104 ? -18.97981 59.35518 2.03935 1.000 55.07608 120 GLU B CA 1
ATOM 1600 C C . GLU B 1 104 ? -19.28525 58.10133 1.22553 1.000 55.51672 120 GLU B C 1
ATOM 1601 O O . GLU B 1 104 ? -20.42209 57.61328 1.24719 1.000 56.74697 120 GLU B O 1
ATOM 1607 N N . ALA B 1 105 ? -18.29388 57.56597 0.50741 1.000 52.21785 121 ALA B N 1
ATOM 1608 C CA . ALA B 1 105 ? -18.53025 56.36400 -0.28333 1.000 56.43868 121 ALA B CA 1
ATOM 1609 C C . ALA B 1 105 ? -18.95698 55.19849 0.60364 1.000 54.73497 121 ALA B C 1
ATOM 1610 O O . ALA B 1 105 ? -19.83880 54.41655 0.22862 1.000 54.34731 121 ALA B O 1
ATOM 1612 N N . GLU B 1 106 ? -18.36293 55.09439 1.79934 1.000 53.87410 122 GLU B N 1
ATOM 1613 C CA . GLU B 1 106 ? -18.67877 54.01312 2.73229 1.000 51.75757 122 GLU B CA 1
ATOM 1614 C C . GLU B 1 106 ? -20.13110 54.07562 3.19059 1.000 52.77255 122 GLU B C 1
ATOM 1615 O O . GLU B 1 106 ? -20.86345 53.08640 3.10576 1.000 52.03333 122 GLU B O 1
ATOM 1621 N N . GLN B 1 107 ? -20.56174 55.23679 3.68963 1.000 54.59249 123 GLN B N 1
ATOM 1622 C CA . GLN B 1 107 ? -21.94738 55.40222 4.12614 1.000 54.44475 123 GLN B CA 1
ATOM 1623 C C . GLN B 1 107 ? -22.92473 55.05648 3.00753 1.000 55.52881 123 GLN B C 1
ATOM 1624 O O . GLN B 1 107 ? -23.86414 54.27501 3.21076 1.000 54.58544 123 GLN B O 1
ATOM 1630 N N . ASN B 1 108 ? -22.70800 55.62901 1.81411 1.000 54.04782 124 ASN B N 1
ATOM 1631 C CA . ASN B 1 108 ? -23.53642 55.31870 0.64663 1.000 55.97886 124 ASN B CA 1
ATOM 1632 C C . ASN B 1 108 ? -23.74766 53.81595 0.46233 1.000 56.52008 124 ASN B C 1
ATOM 1633 O O . ASN B 1 108 ? -24.83654 53.37932 0.07107 1.000 58.29860 124 ASN B O 1
ATOM 1638 N N . PHE B 1 109 ? -22.72045 53.00729 0.73170 1.000 56.16237 125 PHE B N 1
ATOM 1639 C CA . PHE B 1 109 ? -22.88660 51.56089 0.61896 1.000 58.71241 125 PHE B CA 1
ATOM 1640 C C . PHE B 1 109 ? -23.70934 50.99535 1.77394 1.000 59.55427 125 PHE B C 1
ATOM 1641 O O . PHE B 1 109 ? -24.51898 50.08376 1.57326 1.000 59.66873 125 PHE B O 1
ATOM 1649 N N . ILE B 1 110 ? -23.51630 51.51611 2.98774 1.000 58.46670 126 ILE B N 1
ATOM 1650 C CA . ILE B 1 110 ? -24.19525 50.94457 4.14641 1.000 57.43457 126 ILE B CA 1
ATOM 1651 C C . ILE B 1 110 ? -25.69691 51.18746 4.06155 1.000 57.83728 126 ILE B C 1
ATOM 1652 O O . ILE B 1 110 ? -26.50064 50.30661 4.38617 1.000 60.00241 126 ILE B O 1
ATOM 1657 N N . VAL B 1 111 ? -26.10491 52.36771 3.59629 1.000 58.55644 127 VAL B N 1
ATOM 1658 C CA . VAL B 1 111 ? -27.51431 52.72600 3.67950 1.000 60.47409 127 VAL B CA 1
ATOM 1659 C C . VAL B 1 111 ? -28.37756 51.87376 2.75871 1.000 62.05510 127 VAL B C 1
ATOM 1660 O O . VAL B 1 111 ? -29.57850 51.71219 3.00670 1.000 61.54387 127 VAL B O 1
ATOM 1664 N N . GLN B 1 112 ? -27.80479 51.30985 1.70185 1.000 67.51653 128 GLN B N 1
ATOM 1665 C CA . GLN B 1 112 ? -28.59660 50.45745 0.83223 1.000 68.67039 128 GLN B CA 1
ATOM 1666 C C . GLN B 1 112 ? -28.86291 49.09358 1.44354 1.000 69.19858 128 GLN B C 1
ATOM 1667 O O . GLN B 1 112 ? -29.67690 48.33622 0.90171 1.000 70.05203 128 GLN B O 1
ATOM 1673 N N . GLN B 1 113 ? -28.19983 48.76824 2.55035 1.000 63.59529 129 GLN B N 1
ATOM 1674 C CA . GLN B 1 113 ? -28.44702 47.53730 3.27944 1.000 61.96168 129 GLN B CA 1
ATOM 1675 C C . GLN B 1 113 ? -29.45666 47.71984 4.40438 1.000 61.30773 129 GLN B C 1
ATOM 1676 O O . GLN B 1 113 ? -29.80817 46.73421 5.06499 1.000 59.70425 129 GLN B O 1
ATOM 1682 N N . LEU B 1 114 ? -29.94232 48.94236 4.62359 1.000 61.57336 130 LEU B N 1
ATOM 1683 C CA . LEU B 1 114 ? -30.75875 49.28010 5.78107 1.000 60.56939 130 LEU B CA 1
ATOM 1684 C C . LEU B 1 114 ? -32.23808 49.39686 5.42306 1.000 61.42510 130 LEU B C 1
ATOM 1685 O O . LEU B 1 114 ? -32.61358 49.60705 4.26782 1.000 63.34459 130 LEU B O 1
ATOM 1690 N N . ASN B 1 115 ? -33.07990 49.26556 6.44736 1.000 59.08518 131 ASN B N 1
ATOM 1691 C CA . ASN B 1 115 ? -34.51637 49.49386 6.33207 1.000 61.87990 131 ASN B CA 1
ATOM 1692 C C . ASN B 1 115 ? -34.85529 50.89234 6.84918 1.000 63.55723 131 ASN B C 1
ATOM 1693 O O . ASN B 1 115 ? -34.51306 51.24581 7.98617 1.000 61.09166 131 ASN B O 1
ATOM 1698 N N . GLU B 1 116 ? -35.55865 51.66862 6.01484 1.000 72.03213 132 GLU B N 1
ATOM 1699 C CA . GLU B 1 116 ? -35.80138 53.09363 6.23232 1.000 71.13874 132 GLU B CA 1
ATOM 1700 C C . GLU B 1 116 ? -36.76726 53.38887 7.37475 1.000 69.86296 132 GLU B C 1
ATOM 1701 O O . GLU B 1 116 ? -36.85708 54.54782 7.79805 1.000 69.32029 132 GLU B O 1
ATOM 1707 N N . SER B 1 117 ? -37.49405 52.39591 7.87790 1.000 66.84867 133 SER B N 1
ATOM 1708 C CA . SER B 1 117 ? -38.39692 52.60363 9.00176 1.000 66.96945 133 SER B CA 1
ATOM 1709 C C . SER B 1 117 ? -37.72148 52.35171 10.34508 1.000 67.21833 133 SER B C 1
ATOM 1710 O O . SER B 1 117 ? -38.39883 52.34906 11.37947 1.000 66.70623 133 SER B O 1
ATOM 1713 N N . PHE B 1 118 ? -36.40452 52.16030 10.35096 1.000 62.92754 134 PHE B N 1
ATOM 1714 C CA . PHE B 1 118 ? -35.64226 51.90827 11.56222 1.000 59.46269 134 PHE B CA 1
ATOM 1715 C C . PHE B 1 118 ? -34.45538 52.86406 11.62403 1.000 57.32741 134 PHE B C 1
ATOM 1716 O O . PHE B 1 118 ? -33.96915 53.34479 10.59766 1.000 56.46971 134 PHE B O 1
ATOM 1724 N N . SER B 1 119 ? -33.98965 53.14254 12.83531 1.000 53.21139 135 SER B N 1
ATOM 1725 C CA . SER B 1 119 ? -32.78405 53.93225 13.03354 1.000 51.19661 135 SER B CA 1
ATOM 1726 C C . SER B 1 119 ? -31.68989 53.01903 13.56926 1.000 47.96210 135 SER B C 1
ATOM 1727 O O . SER B 1 119 ? -31.97801 51.99667 14.18767 1.000 50.64944 135 SER B O 1
ATOM 1730 N N . TYR B 1 120 ? -30.43144 53.38723 13.33235 1.000 47.17666 136 TYR B N 1
ATOM 1731 C CA . TYR B 1 120 ? -29.30599 52.48629 13.56140 1.000 48.24710 136 TYR B CA 1
ATOM 1732 C C . TYR B 1 120 ? -28.19963 53.19590 14.33568 1.000 46.03931 136 TYR B C 1
ATOM 1733 O O . TYR B 1 120 ? -27.66553 54.20752 13.87428 1.000 45.66215 136 TYR B O 1
ATOM 1742 N N . PHE B 1 121 ? -27.84127 52.64584 15.49511 1.000 45.63903 137 PHE B N 1
ATOM 1743 C CA . PHE B 1 121 ? -26.74575 53.17339 16.30123 1.000 44.42029 137 PHE B CA 1
ATOM 1744 C C . PHE B 1 121 ? -25.41379 53.12546 15.55833 1.000 44.56930 137 PHE B C 1
ATOM 1745 O O . PHE B 1 121 ? -25.07750 52.13367 14.90275 1.000 42.34989 137 PHE B O 1
ATOM 1753 N N . LEU B 1 122 ? -24.64206 54.20219 15.69318 1.000 43.83349 138 LEU B N 1
ATOM 1754 C CA . LEU B 1 122 ? -23.29495 54.30941 15.15455 1.000 43.47391 138 LEU B CA 1
ATOM 1755 C C . LEU B 1 122 ? -22.29566 54.28912 16.29323 1.000 40.76012 138 LEU B C 1
ATOM 1756 O O . LEU B 1 122 ? -22.65915 54.37315 17.46127 1.000 43.55951 138 LEU B O 1
ATOM 1761 N N . GLY B 1 123 ? -21.01937 54.22302 15.93783 1.000 42.09404 139 GLY B N 1
ATOM 1762 C CA . GLY B 1 123 ? -19.97713 54.20972 16.94299 1.000 42.16660 139 GLY B CA 1
ATOM 1763 C C . GLY B 1 123 ? -19.47159 55.58644 17.30557 1.000 42.90152 139 GLY B C 1
ATOM 1764 O O . GLY B 1 123 ? -18.25720 55.81695 17.31029 1.000 43.07994 139 GLY B O 1
ATOM 1765 N N . LEU B 1 124 ? -20.39307 56.50100 17.63334 1.000 44.13466 140 LEU B N 1
ATOM 1766 C CA . LEU B 1 124 ? -20.08305 57.91129 17.84885 1.000 42.49607 140 LEU B CA 1
ATOM 1767 C C . LEU B 1 124 ? -20.86559 58.42834 19.05697 1.000 39.47617 140 LEU B C 1
ATOM 1768 O O . LEU B 1 124 ? -22.10015 58.43352 19.04505 1.000 37.27061 140 LEU B O 1
ATOM 1773 N N . SER B 1 125 ? -20.15839 58.87777 20.09125 1.000 39.08392 141 SER B N 1
ATOM 1774 C CA . SER B 1 125 ? -20.80452 59.23995 21.35424 1.000 45.10721 141 SER B CA 1
ATOM 1775 C C . SER B 1 125 ? -20.13200 60.46183 21.98555 1.000 45.04017 141 SER B C 1
ATOM 1776 O O . SER B 1 125 ? -19.05204 60.89234 21.56891 1.000 44.71758 141 SER B O 1
ATOM 1779 N N . ASP B 1 126 ? -20.79984 61.01159 23.01351 1.000 50.02786 142 ASP B N 1
ATOM 1780 C CA . ASP B 1 126 ? -20.40374 62.25578 23.69291 1.000 47.70449 142 ASP B CA 1
ATOM 1781 C C . ASP B 1 126 ? -20.66333 62.06223 25.18241 1.000 52.10199 142 ASP B C 1
ATOM 1782 O O . ASP B 1 126 ? -21.61077 62.62156 25.75128 1.000 51.86245 142 ASP B O 1
ATOM 1787 N N . PRO B 1 127 ? -19.82846 61.26089 25.85486 1.000 57.12153 143 PRO B N 1
ATOM 1788 C CA . PRO B 1 127 ? -20.23400 60.71648 27.16428 1.000 54.58806 143 PRO B CA 1
ATOM 1789 C C . PRO B 1 127 ? -20.21366 61.72154 28.30376 1.000 54.20447 143 PRO B C 1
ATOM 1790 O O . PRO B 1 127 ? -20.63921 61.36379 29.41139 1.000 56.59290 143 PRO B O 1
ATOM 1794 N N . GLN B 1 128 ? -19.75750 62.95654 28.08134 1.000 58.38286 144 GLN B N 1
ATOM 1795 C CA . GLN B 1 128 ? -19.86170 64.02669 29.07359 1.000 53.39149 144 GLN B CA 1
ATOM 1796 C C . GLN B 1 128 ? -20.83227 65.12633 28.65282 1.000 54.41252 144 GLN B C 1
ATOM 1797 O O . GLN B 1 128 ? -20.83572 66.19673 29.26157 1.000 57.14300 144 GLN B O 1
ATOM 1803 N N . GLY B 1 129 ? -21.63657 64.90298 27.61382 1.000 57.44019 145 GLY B N 1
ATOM 1804 C CA . GLY B 1 129 ? -22.65782 65.86411 27.21843 1.000 55.55034 145 GLY B CA 1
ATOM 1805 C C . GLY B 1 129 ? -22.13962 67.25553 26.93072 1.000 57.29980 145 GLY B C 1
ATOM 1806 O O . GLY B 1 129 ? -22.86334 68.23932 27.14006 1.000 59.31995 145 GLY B O 1
ATOM 1807 N N . ASN B 1 130 ? -20.89562 67.37418 26.47228 1.000 52.72976 146 ASN B N 1
ATOM 1808 C CA . ASN B 1 130 ? -20.31121 68.67900 26.20398 1.000 54.70858 146 ASN B CA 1
ATOM 1809 C C . ASN B 1 130 ? -19.82438 68.77203 24.76283 1.000 51.69824 146 ASN B C 1
ATOM 1810 O O . ASN B 1 130 ? -18.83044 69.43273 24.48155 1.000 52.37784 146 ASN B O 1
ATOM 1815 N N . ASN B 1 131 ? -20.52422 68.08188 23.85621 1.000 51.59717 147 ASN B N 1
ATOM 1816 C CA . ASN B 1 131 ? -20.27812 68.09527 22.40278 1.000 49.97656 147 ASN B CA 1
ATOM 1817 C C . ASN B 1 131 ? -18.84807 67.71027 22.04526 1.000 50.12058 147 ASN B C 1
ATOM 1818 O O . ASN B 1 131 ? -18.28508 68.18760 21.06116 1.000 51.96450 147 ASN B O 1
ATOM 1823 N N . ASN B 1 132 ? -18.25884 66.81794 22.83390 1.000 51.16266 148 ASN B N 1
ATOM 1824 C CA . ASN B 1 132 ? -16.93007 66.28994 22.53054 1.000 50.88778 148 ASN B CA 1
ATOM 1825 C C . ASN B 1 132 ? -17.07902 64.88303 21.95208 1.000 48.57405 148 ASN B C 1
ATOM 1826 O O . ASN B 1 132 ? -16.69241 63.88136 22.55176 1.000 48.74076 148 ASN B O 1
ATOM 1831 N N . TRP B 1 133 ? -17.65053 64.84252 20.74620 1.000 48.33962 149 TRP B N 1
ATOM 1832 C CA . TRP B 1 133 ? -18.00908 63.58913 20.09771 1.000 48.49459 149 TRP B CA 1
ATOM 1833 C C . TRP B 1 133 ? -16.77617 62.73472 19.80744 1.000 48.56792 149 TRP B C 1
ATOM 1834 O O . TRP B 1 133 ? -15.77529 63.22226 19.27506 1.000 50.72965 149 TRP B O 1
ATOM 1845 N N . GLN B 1 134 ? -16.84957 61.45148 20.15511 1.000 44.02010 150 GLN B N 1
ATOM 1846 C CA . GLN B 1 134 ? -15.71901 60.55127 19.98325 1.000 47.12342 150 GLN B CA 1
ATOM 1847 C C . GLN B 1 134 ? -16.12179 59.32729 19.17250 1.000 45.98886 150 GLN B C 1
ATOM 1848 O O . GLN B 1 134 ? -17.22360 58.79637 19.34809 1.000 45.17252 150 GLN B O 1
ATOM 1854 N N . TRP B 1 135 ? -15.22756 58.88839 18.28207 1.000 47.80635 151 TRP B N 1
ATOM 1855 C CA . TRP B 1 135 ? -15.39832 57.60872 17.60099 1.000 50.01101 151 TRP B CA 1
ATOM 1856 C C . TRP B 1 135 ? -14.86558 56.46982 18.46555 1.000 49.66562 151 TRP B C 1
ATOM 1857 O O . TRP B 1 135 ? -13.82667 56.59594 19.12188 1.000 50.56963 151 TRP B O 1
ATOM 1868 N N . ILE B 1 136 ? -15.56803 55.33392 18.41847 1.000 49.46650 152 ILE B N 1
ATOM 1869 C CA . ILE B 1 136 ? -15.30076 54.18761 19.28988 1.000 50.69789 152 ILE B CA 1
ATOM 1870 C C . ILE B 1 136 ? -13.90612 53.59365 19.08341 1.000 53.53606 152 ILE B C 1
ATOM 1871 O O . ILE B 1 136 ? -13.42756 52.83335 19.93284 1.000 53.41515 152 ILE B O 1
ATOM 1876 N N . ASP B 1 137 ? -13.23036 53.93399 17.98217 1.000 55.26536 153 ASP B N 1
ATOM 1877 C CA . ASP B 1 137 ? -11.88232 53.45336 17.69673 1.000 58.53908 153 ASP B CA 1
ATOM 1878 C C . ASP B 1 137 ? -10.84953 54.57738 17.72782 1.000 60.76479 153 ASP B C 1
ATOM 1879 O O . ASP B 1 137 ? -9.75704 54.43061 17.17174 1.000 62.72861 153 ASP B O 1
ATOM 1884 N N . LYS B 1 138 ? -11.19192 55.71252 18.33161 1.000 63.62214 154 LYS B N 1
ATOM 1885 C CA . LYS B 1 138 ? -10.27237 56.82791 18.53408 1.000 66.56068 154 LYS B CA 1
ATOM 1886 C C . LYS B 1 138 ? -9.79007 57.46047 17.22392 1.000 67.26257 154 LYS B C 1
ATOM 1887 O O . LYS B 1 138 ? -8.72337 58.08754 17.19918 1.000 68.55636 154 LYS B O 1
ATOM 1893 N N . THR B 1 139 ? -10.54130 57.31627 16.11766 1.000 64.87936 155 THR B N 1
ATOM 1894 C CA . THR B 1 139 ? -10.01578 58.15996 15.03739 1.000 66.13933 155 THR B CA 1
ATOM 1895 C C . THR B 1 139 ? -10.63270 59.55476 15.12387 1.000 64.28197 155 THR B C 1
ATOM 1896 O O . THR B 1 139 ? -11.83426 59.68065 15.37610 1.000 61.63359 155 THR B O 1
ATOM 1900 N N . PRO B 1 140 ? -9.83326 60.60337 14.89623 1.000 67.98333 156 PRO B N 1
ATOM 1901 C CA . PRO B 1 140 ? -10.25762 61.96137 15.27375 1.000 68.99602 156 PRO B CA 1
ATOM 1902 C C . PRO B 1 140 ? -11.60387 62.34858 14.67642 1.000 68.11731 156 PRO B C 1
ATOM 1903 O O . PRO B 1 140 ? -11.94727 61.96165 13.55768 1.000 66.22644 156 PRO B O 1
ATOM 1907 N N . TYR B 1 141 ? -12.37588 63.10891 15.45596 1.000 68.33110 157 TYR B N 1
ATOM 1908 C CA . TYR B 1 141 ? -13.72239 63.49556 15.04878 1.000 66.80032 157 TYR B CA 1
ATOM 1909 C C . TYR B 1 141 ? -13.71112 64.70362 14.11817 1.000 72.77223 157 TYR B C 1
ATOM 1910 O O . TYR B 1 141 ? -14.46867 64.74045 13.14369 1.000 71.92456 157 TYR B O 1
ATOM 1919 N N . GLU B 1 142 ? -12.85572 65.69138 14.39039 1.000 77.40574 158 GLU B N 1
ATOM 1920 C CA . GLU B 1 142 ? -12.94710 66.96251 13.67515 1.000 81.46347 158 GLU B CA 1
ATOM 1921 C C . GLU B 1 142 ? -12.37533 66.86951 12.26055 1.000 85.01968 158 GLU B C 1
ATOM 1922 O O . GLU B 1 142 ? -12.93744 67.44672 11.32209 1.000 83.72133 158 GLU B O 1
ATOM 1928 N N . LYS B 1 143 ? -11.27082 66.14306 12.07924 1.000 81.38782 159 LYS B N 1
ATOM 1929 C CA . LYS B 1 143 ? -10.63556 66.03555 10.76967 1.000 79.95717 159 LYS B CA 1
ATOM 1930 C C . LYS B 1 143 ? -11.38123 65.11086 9.81160 1.000 78.03519 159 LYS B C 1
ATOM 1931 O O . LYS B 1 143 ? -11.11959 65.16364 8.60360 1.000 80.66678 159 LYS B O 1
ATOM 1937 N N . ASN B 1 144 ? -12.29504 64.28194 10.31561 1.000 77.22818 160 ASN B N 1
ATOM 1938 C CA . ASN B 1 144 ? -13.03263 63.28576 9.54931 1.000 72.47247 160 ASN B CA 1
ATOM 1939 C C . ASN B 1 144 ? -14.41923 63.82644 9.18547 1.000 73.15813 160 ASN B C 1
ATOM 1940 O O . ASN B 1 144 ? -14.82806 64.90695 9.61730 1.000 71.61013 160 ASN B O 1
ATOM 1945 N N . VAL B 1 145 ? -15.15178 63.04129 8.38899 1.000 75.49671 161 VAL B N 1
ATOM 1946 C CA . VAL B 1 145 ? -16.48076 63.43710 7.93393 1.000 73.21917 161 VAL B CA 1
ATOM 1947 C C . VAL B 1 145 ? -17.46498 63.54934 9.10501 1.000 73.45961 161 VAL B C 1
ATOM 1948 O O . VAL B 1 145 ? -17.33017 62.87568 10.13663 1.000 72.13089 161 VAL B O 1
ATOM 1952 N N . ARG B 1 146 ? -18.46991 64.41490 8.93588 1.000 62.45864 162 ARG B N 1
ATOM 1953 C CA . ARG B 1 146 ? -19.52739 64.64079 9.93017 1.000 60.32149 162 ARG B CA 1
ATOM 1954 C C . ARG B 1 146 ? -20.82274 64.86512 9.15199 1.000 56.04400 162 ARG B C 1
ATOM 1955 O O . ARG B 1 146 ? -21.10629 65.98482 8.71819 1.000 59.85820 162 ARG B O 1
ATOM 1963 N N . PHE B 1 147 ? -21.60969 63.80784 8.99649 1.000 53.43711 163 PHE B N 1
ATOM 1964 C CA . PHE B 1 147 ? -22.78222 63.79553 8.11768 1.000 52.04849 163 PHE B CA 1
ATOM 1965 C C . PHE B 1 147 ? -24.07944 64.04544 8.88568 1.000 49.83309 163 PHE B C 1
ATOM 1966 O O . PHE B 1 147 ? -25.07164 63.32781 8.70312 1.000 47.40155 163 PHE B O 1
ATOM 1974 N N . TRP B 1 148 ? -24.09408 65.05699 9.75568 1.000 48.39759 164 TRP B N 1
ATOM 1975 C CA . TRP B 1 148 ? -25.27219 65.31910 10.57789 1.000 48.88506 164 TRP B CA 1
ATOM 1976 C C . TRP B 1 148 ? -26.42941 65.81259 9.71881 1.000 49.26294 164 TRP B C 1
ATOM 1977 O O . TRP B 1 148 ? -26.23456 66.42631 8.66494 1.000 52.69818 164 TRP B O 1
ATOM 1988 N N . HIS B 1 149 ? -27.64811 65.54883 10.18201 1.000 48.47783 165 HIS B N 1
ATOM 1989 C CA . HIS B 1 149 ? -28.80517 66.12699 9.51944 1.000 51.55191 165 HIS B CA 1
ATOM 1990 C C . HIS B 1 149 ? -28.83292 67.64483 9.72425 1.000 52.51305 165 HIS B C 1
ATOM 1991 O O . HIS B 1 149 ? -28.01946 68.23332 10.44925 1.000 51.70190 165 HIS B O 1
ATOM 1998 N N . LEU B 1 150 ? -29.79004 68.28298 9.06710 1.000 50.98089 166 LEU B N 1
ATOM 1999 C CA . LEU B 1 150 ? -30.02449 69.69259 9.32247 1.000 52.47865 166 LEU B CA 1
ATOM 2000 C C . LEU B 1 150 ? -30.49319 69.87973 10.75493 1.000 52.75379 166 LEU B C 1
ATOM 2001 O O . LEU B 1 150 ? -31.32647 69.11710 11.25431 1.000 53.28900 166 LEU B O 1
ATOM 2006 N N . GLY B 1 151 ? -29.93535 70.88675 11.42706 1.000 51.88753 167 GLY B N 1
ATOM 2007 C CA . GLY B 1 151 ? -30.32678 71.15303 12.80028 1.000 48.85148 167 GLY B CA 1
ATOM 2008 C C . GLY B 1 151 ? -29.97655 70.07564 13.80817 1.000 49.99748 167 GLY B C 1
ATOM 2009 O O . GLY B 1 151 ? -30.60547 70.00801 14.86793 1.000 49.51375 167 GLY B O 1
ATOM 2010 N N . GLU B 1 152 ? -28.98658 69.23807 13.52645 1.000 47.94490 168 GLU B N 1
ATOM 2011 C CA . GLU B 1 152 ? -28.52758 68.23217 14.46833 1.000 51.11335 168 GLU B CA 1
ATOM 2012 C C . GLU B 1 152 ? -27.01203 68.29920 14.59565 1.000 48.20265 168 GLU B C 1
ATOM 2013 O O . GLU B 1 152 ? -26.33120 68.82584 13.71193 1.000 42.89231 168 GLU B O 1
ATOM 2019 N N . PRO B 1 153 ? -26.45463 67.80459 15.71310 1.000 46.04381 169 PRO B N 1
ATOM 2020 C CA . PRO B 1 153 ? -27.11392 67.35442 16.95323 1.000 46.60556 169 PRO B CA 1
ATOM 2021 C C . PRO B 1 153 ? -27.73195 68.53540 17.71465 1.000 48.35714 169 PRO B C 1
ATOM 2022 O O . PRO B 1 153 ? -27.44164 69.68770 17.37369 1.000 48.05940 169 PRO B O 1
ATOM 2026 N N . ASN B 1 154 ? -28.58612 68.32299 18.72916 1.000 48.02002 170 ASN B N 1
ATOM 2027 C CA . ASN B 1 154 ? -29.28095 69.46296 19.31696 1.000 49.90162 170 ASN B CA 1
ATOM 2028 C C . ASN B 1 154 ? -29.66677 69.32048 20.78414 1.000 51.34634 170 ASN B C 1
ATOM 2029 O O . ASN B 1 154 ? -30.31798 70.22931 21.29714 1.000 52.17790 170 ASN B O 1
ATOM 2034 N N . HIS B 1 155 ? -29.31806 68.23819 21.47774 1.000 53.43907 171 HIS B N 1
ATOM 2035 C CA . HIS B 1 155 ? -29.59029 68.11655 22.90688 1.000 52.65279 171 HIS B CA 1
ATOM 2036 C C . HIS B 1 155 ? -28.38200 67.52378 23.60820 1.000 54.50946 171 HIS B C 1
ATOM 2037 O O . HIS B 1 155 ? -27.76654 66.57065 23.11903 1.000 55.16418 171 HIS B O 1
ATOM 2044 N N . SER B 1 156 ? -28.06400 68.09822 24.76408 1.000 51.84556 172 SER B N 1
ATOM 2045 C CA . SER B 1 156 ? -26.93113 67.65189 25.56186 1.000 52.38597 172 SER B CA 1
ATOM 2046 C C . SER B 1 156 ? -27.17011 66.28141 26.17488 1.000 50.73991 172 SER B C 1
ATOM 2047 O O . SER B 1 156 ? -26.21650 65.51227 26.32869 1.000 53.70401 172 SER B O 1
ATOM 2050 N N . ALA B 1 157 ? -28.41706 65.96380 26.54726 1.000 50.40067 173 ALA B N 1
ATOM 2051 C CA . ALA B 1 157 ? -28.74230 64.66674 27.14624 1.000 51.73937 173 ALA B CA 1
ATOM 2052 C C . ALA B 1 157 ? -28.90375 63.53977 26.12286 1.000 51.14770 173 ALA B C 1
ATOM 2053 O O . ALA B 1 157 ? -29.17374 62.40575 26.52198 1.000 52.95639 173 ALA B O 1
ATOM 2055 N N . GLU B 1 158 ? -28.77670 63.82312 24.83016 1.000 48.26085 174 GLU B N 1
ATOM 2056 C CA . GLU B 1 158 ? -28.83700 62.81496 23.76929 1.000 49.75347 174 GLU B CA 1
ATOM 2057 C C . GLU B 1 158 ? -27.40139 62.52194 23.35209 1.000 48.64839 174 GLU B C 1
ATOM 2058 O O . GLU B 1 158 ? -26.86147 63.14548 22.42968 1.000 42.72047 174 GLU B O 1
ATOM 2064 N N . GLN B 1 159 ? -26.78977 61.53938 24.01449 1.000 46.54273 175 GLN B N 1
ATOM 2065 C CA . GLN B 1 159 ? -25.34349 61.39048 23.97227 1.000 46.54844 175 GLN B CA 1
ATOM 2066 C C . GLN B 1 159 ? -24.87246 60.26212 23.06841 1.000 44.65617 175 GLN B C 1
ATOM 2067 O O . GLN B 1 159 ? -23.68319 59.93069 23.09188 1.000 45.30687 175 GLN B O 1
ATOM 2073 N N . CYS B 1 160 ? -25.75542 59.69585 22.24255 1.000 40.76688 176 CYS B N 1
ATOM 2074 C CA . CYS B 1 160 ? -25.37072 58.68803 21.25563 1.000 45.53491 176 CYS B CA 1
ATOM 2075 C C . CYS B 1 160 ? -25.74850 59.13731 19.84775 1.000 43.19657 176 CYS B C 1
ATOM 2076 O O . CYS B 1 160 ? -26.66930 59.93430 19.66081 1.000 45.70676 176 CYS B O 1
ATOM 2079 N N . ALA B 1 161 ? -25.03505 58.62312 18.85809 1.000 39.31776 177 ALA B N 1
ATOM 2080 C CA . ALA B 1 161 ? -25.31701 58.95428 17.47099 1.000 44.44416 177 ALA B CA 1
ATOM 2081 C C . ALA B 1 161 ? -25.99474 57.77976 16.77613 1.000 44.31705 177 ALA B C 1
ATOM 2082 O O . ALA B 1 161 ? -25.65310 56.61374 17.01205 1.000 44.66296 177 ALA B O 1
ATOM 2084 N N . SER B 1 162 ? -26.96862 58.10287 15.93214 1.000 42.23412 178 SER B N 1
ATOM 2085 C CA . SER B 1 162 ? -27.71008 57.13216 15.15175 1.000 44.57218 178 SER B CA 1
ATOM 2086 C C . SER B 1 162 ? -27.84542 57.66340 13.73420 1.000 46.66276 178 SER B C 1
ATOM 2087 O O . SER B 1 162 ? -27.82768 58.87403 13.51357 1.000 46.94740 178 SER B O 1
ATOM 2090 N N . ILE B 1 163 ? -27.99474 56.75257 12.77759 1.000 47.53634 179 ILE B N 1
ATOM 2091 C CA . ILE B 1 163 ? -28.28247 57.09864 11.39075 1.000 50.02736 179 ILE B CA 1
ATOM 2092 C C . ILE B 1 163 ? -29.73844 56.73712 11.11916 1.000 51.56746 179 ILE B C 1
ATOM 2093 O O . ILE B 1 163 ? -30.20985 55.67469 11.53806 1.000 52.61202 179 ILE B O 1
ATOM 2098 N N . VAL B 1 164 ? -30.46506 57.64245 10.46401 1.000 54.08681 180 V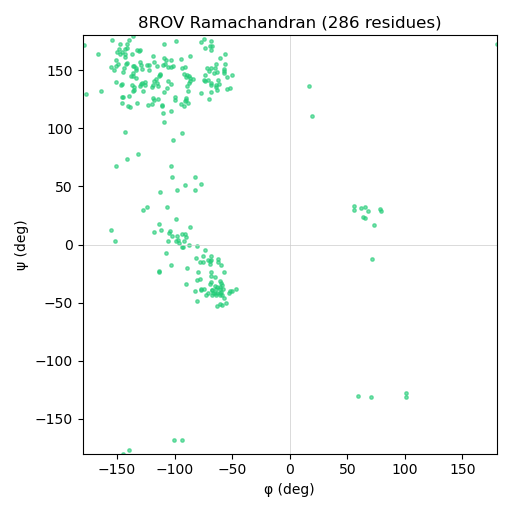AL B N 1
ATOM 2099 C CA . VAL B 1 164 ? -31.91680 57.54409 10.34748 1.000 56.32893 180 VAL B CA 1
ATOM 2100 C C . VAL B 1 164 ? -32.32339 58.21875 9.04517 1.000 58.40673 180 VAL B C 1
ATOM 2101 O O . VAL B 1 164 ? -31.58205 59.02383 8.48535 1.000 58.80728 180 VAL B O 1
ATOM 2105 N N . PHE B 1 165 ? -33.50548 57.86998 8.54867 1.000 63.03431 181 PHE B N 1
ATOM 2106 C CA . PHE B 1 165 ? -33.98251 58.33944 7.25448 1.000 64.96410 181 PHE B CA 1
ATOM 2107 C C . PHE B 1 165 ? -35.12297 59.31889 7.47854 1.000 69.38642 181 PHE B C 1
ATOM 2108 O O . PHE B 1 165 ? -36.20348 58.92646 7.93179 1.000 69.67464 181 PHE B O 1
ATOM 2116 N N . TRP B 1 166 ? -34.88240 60.58533 7.14141 1.000 70.84079 182 TRP B N 1
ATOM 2117 C CA . TRP B 1 166 ? -35.89913 61.62597 7.14653 1.000 73.05975 182 TRP B CA 1
ATOM 2118 C C . TRP B 1 166 ? -36.04716 62.18225 5.73737 1.000 77.42173 182 TRP B C 1
ATOM 2119 O O . TRP B 1 166 ? -35.05746 62.60052 5.12513 1.000 79.70538 182 TRP B O 1
ATOM 2130 N N . LYS B 1 167 ? -37.26947 62.18923 5.21925 1.000 80.94668 183 LYS B N 1
ATOM 2131 C CA . LYS B 1 167 ? -37.52191 62.99856 4.04029 1.000 86.08341 183 LYS B CA 1
ATOM 2132 C C . LYS B 1 167 ? -37.57732 64.46930 4.45604 1.000 88.34693 183 LYS B C 1
ATOM 2133 O O . LYS B 1 167 ? -38.12723 64.79827 5.51331 1.000 88.41554 183 LYS B O 1
ATOM 2139 N N . PRO B 1 168 ? -37.03982 65.38360 3.64430 1.000 88.80905 184 PRO B N 1
ATOM 2140 C CA . PRO B 1 168 ? -36.59061 65.23473 2.25833 1.000 88.13051 184 PRO B CA 1
ATOM 2141 C C . PRO B 1 168 ? -35.09614 64.98394 2.05903 1.000 86.32807 184 PRO B C 1
ATOM 2142 O O . PRO B 1 168 ? -34.64607 64.93503 0.92206 1.000 89.80230 184 PRO B O 1
ATOM 2146 N N . THR B 1 169 ? -34.28832 64.83809 3.10580 1.000 84.66570 185 THR B N 1
ATOM 2147 C CA . THR B 1 169 ? -32.85306 64.67679 2.90641 1.000 81.16026 185 THR B CA 1
ATOM 2148 C C . THR B 1 169 ? -32.44974 63.21769 2.75477 1.000 79.79039 185 THR B C 1
ATOM 2149 O O . THR B 1 169 ? -31.53017 62.90291 1.98459 1.000 78.36435 185 THR B O 1
ATOM 2153 N N . GLY B 1 170 ? -33.13297 62.31791 3.43967 1.000 76.37900 186 GLY B N 1
ATOM 2154 C CA . GLY B 1 170 ? -32.77539 60.91349 3.41531 1.000 69.23442 186 GLY B CA 1
ATOM 2155 C C . GLY B 1 170 ? -32.01269 60.52449 4.67059 1.000 67.06743 186 GLY B C 1
ATOM 2156 O O . GLY B 1 170 ? -32.43169 60.83908 5.78087 1.000 68.67777 186 GLY B O 1
ATOM 2157 N N . TRP B 1 171 ? -30.88913 59.85114 4.48849 1.000 64.36292 187 TRP B N 1
ATOM 2158 C CA . TRP B 1 171 ? -30.14114 59.32606 5.61528 1.000 60.42633 187 TRP B CA 1
ATOM 2159 C C . TRP B 1 171 ? -29.17594 60.37777 6.13955 1.000 57.94555 187 TRP B C 1
ATOM 2160 O O . TRP B 1 171 ? -28.62078 61.17926 5.38554 1.000 58.60270 187 TRP B O 1
ATOM 2171 N N . GLY B 1 172 ? -28.98826 60.36199 7.44798 1.000 57.04423 188 GLY B N 1
ATOM 2172 C CA . GLY B 1 172 ? -28.09350 61.28164 8.11414 1.000 53.96609 188 GLY B CA 1
ATOM 2173 C C . GLY B 1 172 ? -28.09008 60.96275 9.58973 1.000 52.54958 188 GLY B C 1
ATOM 2174 O O . GLY B 1 172 ? -28.88611 60.15390 10.07922 1.000 52.90481 188 GLY B O 1
ATOM 2175 N N . TRP B 1 173 ? -27.18216 61.61751 10.29998 1.000 51.60220 189 TRP B N 1
ATOM 2176 C CA . TRP B 1 173 ? -26.96267 61.32459 11.70811 1.000 49.30137 189 TRP B CA 1
ATOM 2177 C C . TRP B 1 173 ? -27.86645 62.17430 12.59181 1.000 48.67322 189 TRP B C 1
ATOM 2178 O O . TRP B 1 173 ? -28.02820 63.37546 12.35860 1.000 48.34346 189 TRP B O 1
ATOM 2189 N N . ASN B 1 174 ? -28.46005 61.53362 13.60404 1.000 46.10208 190 ASN B N 1
ATOM 2190 C CA . ASN B 1 174 ? -29.20726 62.20891 14.66117 1.000 49.35905 190 ASN B CA 1
ATOM 2191 C C . ASN B 1 174 ? -28.72070 61.72979 16.02687 1.000 48.12044 190 ASN B C 1
ATOM 2192 O O . ASN B 1 174 ? -28.48275 60.53305 16.22601 1.000 46.22952 190 ASN B O 1
ATOM 2197 N N . ASP B 1 175 ? -28.56815 62.66358 16.97248 1.000 49.02872 191 ASP B N 1
ATOM 2198 C CA . ASP B 1 175 ? -28.18239 62.29498 18.33024 1.000 45.16045 191 ASP B CA 1
ATOM 2199 C C . ASP B 1 175 ? -29.43225 61.95405 19.12857 1.000 46.28730 191 ASP B C 1
ATOM 2200 O O . ASP B 1 175 ? -30.49436 62.54261 18.91147 1.000 47.55020 191 ASP B O 1
ATOM 2205 N N . VAL B 1 176 ? -29.31627 60.95011 20.00371 1.000 45.20014 192 VAL B N 1
ATOM 2206 C CA . VAL B 1 176 ? -30.45559 60.33940 20.68878 1.000 48.83261 192 VAL B CA 1
ATOM 2207 C C . VAL B 1 176 ? -30.00739 59.85850 22.06928 1.000 47.99106 192 VAL B C 1
ATOM 2208 O O . VAL B 1 176 ? -28.81181 59.81424 22.37893 1.000 45.25130 192 VAL B O 1
ATOM 2212 N N . ILE B 1 177 ? -30.98553 59.50561 22.91278 1.000 49.95728 193 ILE B N 1
ATOM 2213 C CA . ILE B 1 177 ? -30.70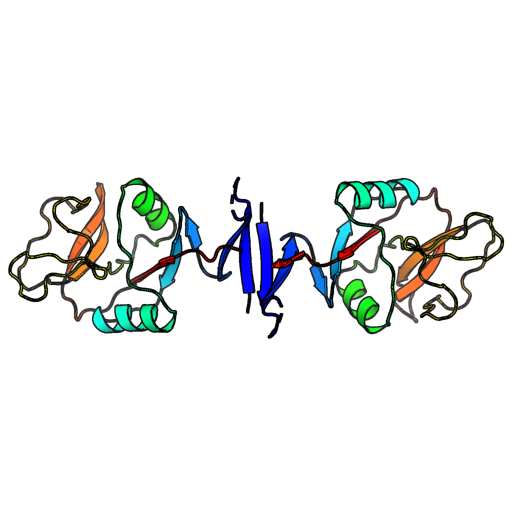047 58.95201 24.23938 1.000 52.60586 193 ILE B CA 1
ATOM 2214 C C . ILE B 1 177 ? -30.08652 57.56053 24.10709 1.000 53.37377 193 ILE B C 1
ATOM 2215 O O . ILE B 1 177 ? -30.61007 56.69060 23.39398 1.000 51.64179 193 ILE B O 1
ATOM 2220 N N . CYS B 1 178 ? -28.98257 57.33392 24.82573 1.000 53.60145 194 CYS B N 1
ATOM 2221 C CA . CYS B 1 178 ? -28.25403 56.06970 24.73607 1.000 53.80555 194 CYS B CA 1
ATOM 2222 C C . CYS B 1 178 ? -29.01529 54.88374 25.32867 1.000 55.32155 194 CYS B C 1
ATOM 2223 O O . CYS B 1 178 ? -28.65446 53.73759 25.04163 1.000 53.51314 194 CYS B O 1
ATOM 2226 N N . GLU B 1 179 ? -30.04302 55.12090 26.14985 1.000 58.39815 195 GLU B N 1
ATOM 2227 C CA . GLU B 1 179 ? -30.76219 54.05945 26.85761 1.000 56.83285 195 GLU B CA 1
ATOM 2228 C C . GLU B 1 179 ? -32.06078 53.64704 26.17792 1.000 56.83518 195 GLU B C 1
ATOM 2229 O O . GLU B 1 179 ? -32.80835 52.84496 26.74018 1.000 59.12723 195 GLU B O 1
ATOM 2235 N N . THR B 1 180 ? -32.37869 54.21030 25.02189 1.000 56.10767 196 THR B N 1
ATOM 2236 C CA . THR B 1 180 ? -33.48649 53.72249 24.21984 1.000 57.61939 196 THR B CA 1
ATOM 2237 C C . THR B 1 180 ? -32.95634 52.68914 23.22962 1.000 57.06927 196 THR B C 1
ATOM 2238 O O . THR B 1 180 ? -31.82047 52.78530 22.75775 1.000 54.91578 196 THR B O 1
ATOM 2242 N N . ARG B 1 181 ? -33.78633 51.69694 22.92327 1.000 59.55573 197 ARG B N 1
ATOM 2243 C CA . ARG B 1 181 ? -33.35878 50.53522 22.15021 1.000 60.36286 197 ARG B CA 1
ATOM 2244 C C . ARG B 1 181 ? -33.51629 50.75926 20.64585 1.000 58.16132 197 ARG B C 1
ATOM 2245 O O . ARG B 1 181 ? -34.57264 51.20621 20.18485 1.000 59.98051 197 ARG B O 1
ATOM 2253 N N . ARG B 1 182 ? -32.46306 50.44315 19.88631 1.000 57.58344 198 ARG B N 1
ATOM 2254 C CA . ARG B 1 182 ? -32.48668 50.53923 18.42916 1.000 57.72870 198 ARG B CA 1
ATOM 2255 C C . ARG B 1 182 ? -31.66501 49.41491 17.81892 1.000 56.55830 198 ARG B C 1
ATOM 2256 O O . ARG B 1 182 ? -31.04715 48.61230 18.51917 1.000 56.87505 198 ARG B O 1
ATOM 2264 N N . ASN B 1 183 ? -31.61941 49.41129 16.48843 1.000 55.74197 199 ASN B N 1
ATOM 2265 C CA . ASN B 1 183 ? -30.74571 48.54613 15.72006 1.000 53.14924 199 ASN B CA 1
ATOM 2266 C C . ASN B 1 183 ? -29.31212 49.07752 15.74033 1.000 50.88749 199 ASN B C 1
ATOM 2267 O O . ASN B 1 183 ? -29.02895 50.17667 16.24345 1.000 47.86448 199 ASN B O 1
ATOM 2272 N N . SER B 1 184 ? -28.39824 48.29197 15.16276 1.000 49.97843 200 SER B N 1
ATOM 2273 C CA . SER B 1 184 ? -26.98823 48.66735 15.11833 1.000 48.72362 200 SER B CA 1
ATOM 2274 C C . SER B 1 184 ? -26.32855 48.13745 13.84781 1.000 48.23818 200 SER B C 1
ATOM 2275 O O . SER B 1 184 ? -26.92263 47.38265 13.08155 1.000 48.33552 200 SER B O 1
ATOM 2278 N N . ILE B 1 185 ? -25.07842 48.55726 13.64456 1.000 46.02429 201 ILE B N 1
ATOM 2279 C CA . ILE B 1 185 ? -24.24928 48.19551 12.50110 1.000 44.34637 201 ILE B CA 1
ATOM 2280 C C . ILE B 1 185 ? -22.84199 47.95777 13.03143 1.000 44.72018 201 ILE B C 1
ATOM 2281 O O . ILE B 1 185 ? -22.31013 48.79621 13.76204 1.000 44.93489 201 ILE B O 1
ATOM 2286 N N . CYS B 1 186 ? -22.24776 46.80762 12.70851 1.000 49.14661 202 CYS B N 1
ATOM 2287 C CA . CYS B 1 186 ? -20.87403 46.52308 13.11492 1.000 48.04960 202 CYS B CA 1
ATOM 2288 C C . CYS B 1 186 ? -19.94709 46.55024 11.90716 1.000 43.81242 202 CYS B C 1
ATOM 2289 O O . CYS B 1 186 ? -20.37716 46.40437 10.76316 1.000 44.00260 202 CYS B O 1
ATOM 2292 N N . GLU B 1 187 ? -18.65852 46.71706 12.19733 1.000 42.32408 203 GLU B N 1
ATOM 2293 C CA . GLU B 1 187 ? -17.60517 46.73704 11.19844 1.000 45.48773 203 GLU B CA 1
ATOM 2294 C C . GLU B 1 187 ? -16.35875 46.10067 11.79380 1.000 45.29845 203 GLU B C 1
ATOM 2295 O O . GLU B 1 187 ? -16.03554 46.33580 12.96282 1.000 43.91709 203 GLU B O 1
ATOM 2301 N N . MET B 1 188 ? -15.67763 45.28141 10.99272 1.000 46.07278 204 MET B N 1
ATOM 2302 C CA . MET B 1 188 ? -14.36959 44.73848 11.33826 1.000 47.74203 204 MET B CA 1
ATOM 2303 C C . MET B 1 188 ? -13.54016 44.60561 10.06264 1.000 50.73563 204 MET B C 1
ATOM 2304 O O . MET B 1 188 ? -14.05677 44.70638 8.94689 1.000 49.31204 204 MET B O 1
ATOM 2309 N N . ASN B 1 189 ? -12.23521 44.40145 10.23862 1.000 49.98039 205 ASN B N 1
ATOM 2310 C CA . ASN B 1 189 ? -11.32703 44.26429 9.11107 1.000 51.04728 205 ASN B CA 1
ATOM 2311 C C . ASN B 1 189 ? -11.67073 43.02466 8.28401 1.000 54.20497 205 ASN B C 1
ATOM 2312 O O . ASN B 1 189 ? -12.26221 42.05779 8.77985 1.000 53.81378 205 ASN B O 1
ATOM 2317 N N . LYS B 1 190 ? -11.27983 43.06008 7.00633 1.000 53.59799 206 LYS B N 1
ATOM 2318 C CA . LYS B 1 190 ? -11.32839 41.87461 6.15467 1.000 52.76675 206 LYS B CA 1
ATOM 2319 C C . LYS B 1 190 ? -10.24957 40.88200 6.56184 1.000 51.64058 206 LYS B C 1
ATOM 2320 O O . LYS B 1 190 ? -9.18858 41.26123 7.05885 1.000 51.64879 206 LYS B O 1
ATOM 2326 N N . ILE B 1 191 ? -10.52319 39.60016 6.31642 1.000 53.09468 207 ILE B N 1
ATOM 2327 C CA . ILE B 1 191 ? -9.53803 38.52460 6.42546 1.000 51.91977 207 ILE B CA 1
ATOM 2328 C C . ILE B 1 191 ? -8.85883 38.35539 5.07036 1.000 52.75489 207 ILE B C 1
ATOM 2329 O O . ILE B 1 191 ? -9.53951 38.14120 4.06120 1.000 54.82632 207 ILE B O 1
ATOM 2334 N N . TYR B 1 192 ? -7.52543 38.41488 5.03321 1.000 54.03656 208 TYR B N 1
ATOM 2335 C CA . TYR B 1 192 ? -6.78665 38.27756 3.77782 1.000 56.07641 208 TYR B CA 1
ATOM 2336 C C . TYR B 1 192 ? -6.04397 36.95252 3.72800 1.000 58.02391 208 TYR B C 1
ATOM 2337 O O . TYR B 1 192 ? -5.32012 36.60456 4.66513 1.000 59.92369 208 TYR B O 1
ATOM 2346 N N . LEU B 1 193 ? -6.19935 36.23787 2.61643 1.000 57.81547 209 LEU B N 1
ATOM 2347 C CA . LEU B 1 193 ? -5.69303 34.87813 2.48782 1.000 58.54684 209 LEU B CA 1
ATOM 2348 C C . LEU B 1 193 ? -5.00707 34.64762 1.13690 1.000 61.15854 209 LEU B C 1
ATOM 2349 O O . LEU B 1 193 ? -4.27894 33.66835 0.96091 1.000 65.15505 209 LEU B O 1
#

Radius of gyration: 28.18 Å; Cα contacts (8 Å, |Δi|>4): 601; chains: 2; bounding box: 36×78×58 Å

Solvent-accessible surface area: 15593 Å² total; per-residue (Å²): 108,36,6,44,0,101,58,73,116,150,60,47,0,1,5,34,54,88,23,96,42,72,56,77,14,0,3,54,43,8,97,114,86,58,40,36,70,110,1,26,82,39,0,75,124,70,59,4,88,2,0,8,0,67,78,98,59,11,12,75,49,0,21,153,63,17,78,101,99,92,20,8,0,0,1,0,16,4,71,144,15,99,107,97,8,91,6,52,70,191,48,69,45,101,167,34,40,116,53,39,8,160,63,33,41,78,110,78,68,41,54,0,0,1,0,25,66,96,189,138,81,9,45,2,0,24,0,9,65,32,133,46,162,55,4,3,0,0,30,32,125,22,64,103,64,102,47,7,35,0,84,64,72,122,140,55,44,0,1,5,35,52,87,23,96,33,70,59,73,14,0,3,54,43,10,98,116,90,57,42,34,67,102,0,24,84,38,0,75,135,67,59,5,87,2,0,7,0,65,73,110,60,14,17,77,49,0,20,153,59,20,75,96,91,91,17,8,0,0,0,0,18,5,71,142,17,98,108,90,8,89,7,60,68,190,45,76,45,112,182,26,38,124,50,46,13,162,63,34,37,85,115,77,68,39,53,0,0,1,0,22,70,97,177,134,84,10,44,2,0,22,0,11,67,31,130,56,161,55,3,4,0,0,31,42,123,25,62,100,51

Nearest PDB structures (foldseek):
  8rov-assembly1_B  TM=1.004E+00  e=1.514E-26  Homo sapiens
  5vyb-assembly1_A  TM=1.001E+00  e=7.910E-26  Homo sapiens
  4zes-assembly1_A  TM=9.783E-01  e=3.152E-19  Homo sapiens
  3whd-assembly3_C  TM=9.432E-01  e=4.177E-15  Homo sapiens
  3whd-assembly3_A  TM=9.454E-01  e=2.182E-14  Homo sapiens

InterPro domains:
  IPR001304 C-type lectin-like [PF00059] (97-204)
  IPR001304 C-type lectin-like [PS50041] (86-203)
  IPR001304 C-type lectin-like [SM00034] (79-203)
  IPR016186 C-type lectin-like/link domain superfamily [G3DSA:3.10.100.10] (63-209)
  IPR016187 C-type lectin fold [SSF56436] (35-206)
  IPR033989 CD209-like, C-type lectin-like domain [cd03590] (79-204)
  IPR050111 C-type lectin and snaclec domain-containing protein [PTHR22803] (59-206)

Foldseek 3Di:
DDWDWDADVLGIWIDGPQWDDDDFKTKDWFFWWAFQVVLQVVLVVVVWGFADDADVVVVVVPCVVDDQVFKAFGQWWAVVLPPCIAGVVRDHDPPGDAFAPPPDDDGSQQTTKIWHQDPPVGIGIYGHHRRGIGITMIMDGIDRD/DDWDWDADCLGTWIDHPQWDDDDFKTKDWFQWKFFQVVLQVVQVVVVWGFDDDFDPVVVVVVVVVDDQVFKAFGQWWDVQLPPCIAGVVGDDDPVGDAFADPPPDPGSQQTTWIWHQDPPVGIGIYGGHRGGIGITMIMDGIDRD

B-factor: mean 54.69, std 10.73, range [28.55, 109.11]